Protein AF-A0A453K7T9-F1 (afdb_monomer_lite)

InterPro domains:
  IPR005554 NOL6/Upt22 [PTHR17972] (1-246)
  IPR035367 Nrap protein, domain 2 [PF17403] (2-138)
  IPR035368 Nrap protein, domain 3 [PF17404] (143-246)

Secondary structure (DSSP, 8-state):
-HHHHHTBTTTSSTTS--HHHHHHHHHHHHSGGGTT-S-TT--HHHHHHHHHHHHHH-TTGGG-EE-S-GGG--S-HHHHHHHHHH-SS-EE-SSSS-BTTTT--HHHHHHHHHHHHHHHHHHHH-SS--HIIIIIS-B-HHHH-SEEEEE--TT-HHHHTS-TTSSS-HHHHHHHHHHHHHHHHHGGGEEEEEEEE--S-SS--TTTTTTTTT-SPEEEEEEE--HHHHT-S---PPPTT-HHHHHTT-

pLDDT: mean 86.83, std 12.05, range [40.69, 97.88]

Organism: Aegilops tauschii subsp. strangulata (NCBI:txid200361)

Structure (mmCIF, N/CA/C/O backbone):
data_AF-A0A453K7T9-F1
#
_entry.id   AF-A0A453K7T9-F1
#
loop_
_atom_site.group_PDB
_atom_site.id
_atom_site.type_symbol
_atom_site.label_atom_id
_atom_site.label_alt_id
_atom_site.label_comp_id
_atom_site.label_asym_id
_atom_site.label_entity_id
_atom_site.label_seq_id
_atom_site.pdbx_PDB_ins_code
_atom_site.Cartn_x
_atom_site.Cartn_y
_atom_site.Cartn_z
_atom_site.occupancy
_atom_site.B_iso_or_equiv
_atom_site.auth_seq_id
_atom_site.auth_comp_id
_atom_site.auth_asym_id
_atom_site.auth_atom_id
_atom_site.pdbx_PDB_model_num
ATOM 1 N N . MET A 1 1 ? 9.881 -10.787 -4.899 1.00 91.31 1 MET A N 1
ATOM 2 C CA . MET A 1 1 ? 8.814 -9.766 -4.777 1.00 91.31 1 MET A CA 1
ATOM 3 C C . MET A 1 1 ? 7.455 -10.378 -4.466 1.00 91.31 1 MET A C 1
ATOM 5 O O . MET A 1 1 ? 6.941 -10.096 -3.399 1.00 91.31 1 MET A O 1
ATOM 9 N N . GLN A 1 2 ? 6.879 -11.234 -5.324 1.00 94.50 2 GLN A N 1
ATOM 10 C CA . GLN A 1 2 ? 5.537 -11.788 -5.058 1.00 94.50 2 GLN A CA 1
ATOM 11 C C . GLN A 1 2 ? 5.456 -12.609 -3.763 1.00 94.50 2 GLN A C 1
ATOM 13 O O . GLN A 1 2 ? 4.505 -12.438 -3.014 1.00 94.50 2 GLN A O 1
ATOM 18 N N . VAL A 1 3 ? 6.462 -13.445 -3.472 1.00 95.19 3 VAL A N 1
ATOM 19 C CA . VAL A 1 3 ? 6.543 -14.187 -2.198 1.00 95.19 3 VAL A CA 1
ATOM 20 C C . VAL A 1 3 ? 6.546 -13.223 -1.009 1.00 95.19 3 VAL A C 1
ATOM 22 O O . VAL A 1 3 ? 5.690 -13.333 -0.146 1.00 95.19 3 VAL A O 1
ATOM 25 N N . TRP A 1 4 ? 7.433 -12.223 -1.019 1.00 95.44 4 TRP A N 1
ATOM 26 C CA . TRP A 1 4 ? 7.504 -11.183 0.017 1.00 95.44 4 TRP A CA 1
ATOM 27 C C . TRP A 1 4 ? 6.156 -10.497 0.266 1.00 95.44 4 TRP A C 1
ATOM 29 O O . TRP A 1 4 ? 5.743 -10.384 1.417 1.00 95.44 4 TRP A O 1
ATOM 39 N N . ALA A 1 5 ? 5.453 -10.097 -0.801 1.00 95.31 5 ALA A N 1
ATOM 40 C CA . ALA A 1 5 ? 4.147 -9.458 -0.680 1.00 95.31 5 ALA A CA 1
ATOM 41 C C . ALA A 1 5 ? 3.095 -10.431 -0.122 1.00 95.31 5 ALA A C 1
ATOM 43 O O . ALA A 1 5 ? 2.391 -10.091 0.817 1.00 95.31 5 ALA A O 1
ATOM 44 N N . ARG A 1 6 ? 3.034 -11.672 -0.626 1.00 94.00 6 ARG A N 1
ATOM 45 C CA . ARG A 1 6 ? 2.092 -12.703 -0.147 1.00 94.00 6 ARG A CA 1
ATOM 46 C C . ARG A 1 6 ? 2.266 -13.045 1.330 1.00 94.00 6 ARG A C 1
ATOM 48 O O . ARG A 1 6 ? 1.274 -13.336 1.993 1.00 94.00 6 ARG A O 1
ATOM 55 N N . GLN A 1 7 ? 3.497 -12.994 1.838 1.00 95.06 7 GLN A N 1
ATOM 56 C CA . GLN A 1 7 ? 3.754 -13.194 3.263 1.00 95.06 7 GLN A CA 1
ATOM 57 C C . GLN A 1 7 ? 3.220 -12.053 4.135 1.00 95.06 7 GLN A C 1
ATOM 59 O O . GLN A 1 7 ? 3.114 -12.234 5.337 1.00 95.06 7 GLN A O 1
ATOM 64 N N . ARG A 1 8 ? 2.837 -10.907 3.562 1.00 93.44 8 ARG A N 1
ATOM 65 C CA . ARG A 1 8 ? 2.285 -9.745 4.273 1.00 93.44 8 ARG A CA 1
ATOM 66 C C . ARG A 1 8 ? 0.854 -9.503 3.819 1.00 93.44 8 ARG A C 1
ATOM 68 O O . ARG A 1 8 ? 0.583 -8.740 2.892 1.00 93.44 8 ARG A O 1
ATOM 75 N N . THR A 1 9 ? -0.081 -10.202 4.457 1.00 88.31 9 THR A N 1
ATOM 76 C CA . THR A 1 9 ? -1.446 -10.365 3.916 1.00 88.31 9 THR A CA 1
ATOM 77 C C . THR A 1 9 ? -2.233 -9.060 3.747 1.00 88.31 9 THR A C 1
ATOM 79 O O . THR A 1 9 ? -3.179 -9.023 2.965 1.00 88.31 9 THR A O 1
ATOM 82 N N . SER A 1 10 ? -1.862 -8.005 4.468 1.00 88.44 10 SER A N 1
ATOM 83 C CA . SER A 1 10 ? -2.498 -6.686 4.429 1.00 88.44 10 SER A CA 1
ATOM 84 C C . SER A 1 10 ? -2.064 -5.818 3.242 1.00 88.44 10 SER A C 1
ATOM 86 O O . SER A 1 10 ? -2.865 -5.016 2.777 1.00 88.44 10 SER A O 1
ATOM 88 N N . ILE A 1 11 ? -0.849 -6.015 2.707 1.00 93.44 11 ILE A N 1
ATOM 89 C CA . ILE A 1 11 ? -0.367 -5.334 1.487 1.00 93.44 11 ILE A CA 1
ATOM 90 C C . ILE A 1 11 ? -0.539 -6.186 0.220 1.00 93.44 11 ILE A C 1
ATOM 92 O O . ILE A 1 11 ? -0.314 -5.698 -0.885 1.00 93.44 11 ILE A O 1
ATOM 96 N N . TYR A 1 12 ? -0.927 -7.458 0.363 1.00 93.25 12 TYR A N 1
ATOM 97 C CA . TYR A 1 12 ? -1.355 -8.339 -0.733 1.00 93.25 12 TYR A CA 1
ATOM 98 C C . TYR A 1 12 ? -2.877 -8.540 -0.713 1.00 93.25 12 TYR A C 1
ATOM 100 O O . TYR A 1 12 ? -3.395 -9.654 -0.815 1.00 93.25 12 TYR A O 1
ATOM 108 N N . SER A 1 13 ? -3.583 -7.435 -0.509 1.00 89.62 13 SER A N 1
ATOM 109 C CA . SER A 1 13 ? -5.037 -7.305 -0.498 1.00 89.62 13 SER A CA 1
ATOM 110 C C . SER A 1 13 ? -5.547 -6.729 -1.825 1.00 89.62 13 SER A C 1
ATOM 112 O O . SER A 1 13 ? -4.786 -6.315 -2.701 1.00 89.62 13 SER A O 1
ATOM 114 N N . HIS A 1 14 ? -6.869 -6.673 -1.975 1.00 87.75 14 HIS A N 1
ATOM 115 C CA . HIS A 1 14 ? -7.519 -6.129 -3.166 1.00 87.75 14 HIS A CA 1
ATOM 116 C C . HIS A 1 14 ? -7.283 -4.611 -3.367 1.00 87.75 14 HIS A C 1
ATOM 118 O O . HIS A 1 14 ? -7.576 -4.104 -4.447 1.00 87.75 14 HIS A O 1
ATOM 124 N N . ASP A 1 15 ? -6.825 -3.883 -2.337 1.00 91.88 15 ASP A N 1
ATOM 125 C CA . ASP A 1 15 ? -6.643 -2.420 -2.313 1.00 91.88 15 ASP A CA 1
ATOM 126 C C . ASP A 1 15 ? -5.166 -2.015 -2.280 1.00 91.88 15 ASP A C 1
ATOM 128 O O . ASP A 1 15 ? -4.835 -0.861 -2.021 1.00 91.88 15 ASP A O 1
ATOM 132 N N . CYS A 1 16 ? -4.265 -2.968 -2.519 1.00 94.50 16 CYS A N 1
ATOM 133 C CA . CYS A 1 16 ? -2.827 -2.750 -2.503 1.00 94.50 16 CYS A CA 1
ATOM 134 C C . CYS A 1 16 ? -2.157 -3.511 -3.660 1.00 94.50 16 CYS A C 1
ATOM 136 O O . CYS A 1 16 ? -2.601 -3.437 -4.809 1.00 94.50 16 CYS A O 1
ATOM 138 N N . LEU A 1 17 ? -1.061 -4.227 -3.391 1.00 95.38 17 LEU A N 1
ATOM 139 C CA . LEU A 1 17 ? -0.321 -4.964 -4.404 1.00 95.38 17 LEU A CA 1
ATOM 140 C C . LEU A 1 17 ? -1.006 -6.274 -4.781 1.00 95.38 17 LEU A C 1
ATOM 142 O O . LEU A 1 17 ? -1.521 -7.024 -3.959 1.00 95.38 17 LEU A O 1
ATOM 146 N N . ASN A 1 18 ? -0.852 -6.626 -6.050 1.00 94.31 18 ASN A N 1
ATOM 147 C CA . ASN A 1 18 ? -1.073 -7.973 -6.549 1.00 94.31 18 ASN A CA 1
ATOM 148 C C . ASN A 1 18 ? 0.103 -8.384 -7.450 1.00 94.31 18 ASN A C 1
ATOM 150 O O . ASN A 1 18 ? 1.024 -7.605 -7.712 1.00 94.31 18 ASN A O 1
ATOM 154 N N . GLY A 1 19 ? 0.092 -9.631 -7.927 1.00 95.81 19 GLY A N 1
ATOM 155 C CA . GLY A 1 19 ? 1.175 -10.149 -8.770 1.00 95.81 19 GLY A CA 1
ATOM 156 C C . GLY A 1 19 ? 1.389 -9.355 -10.063 1.00 95.81 19 GLY A C 1
ATOM 157 O O . GLY A 1 19 ? 2.533 -9.198 -10.486 1.00 95.81 19 GLY A O 1
ATOM 158 N N . TYR A 1 20 ? 0.313 -8.825 -10.651 1.00 96.25 20 TYR A N 1
ATOM 159 C CA . TYR A 1 20 ? 0.352 -8.042 -11.883 1.00 96.25 20 TYR A CA 1
ATOM 160 C C . TYR A 1 20 ? 0.944 -6.646 -11.657 1.00 96.25 20 TYR A C 1
ATOM 162 O O . TYR A 1 20 ? 1.875 -6.265 -12.364 1.00 96.25 20 TYR A O 1
ATOM 170 N N . LEU A 1 21 ? 0.488 -5.920 -10.630 1.00 97.00 21 LEU A N 1
ATOM 171 C CA . LEU A 1 21 ? 1.012 -4.594 -10.281 1.00 97.00 21 LEU A CA 1
ATOM 172 C C . LEU A 1 21 ? 2.502 -4.634 -9.956 1.00 97.00 21 LEU A C 1
ATOM 174 O O . LEU A 1 21 ? 3.257 -3.784 -10.423 1.00 97.00 21 LEU A O 1
ATOM 178 N N . ILE A 1 22 ? 2.944 -5.657 -9.220 1.00 97.31 22 ILE A N 1
ATOM 179 C CA . ILE A 1 22 ? 4.369 -5.870 -8.944 1.00 97.31 22 ILE A CA 1
ATOM 180 C C . ILE A 1 22 ? 5.151 -5.976 -10.259 1.00 97.31 22 ILE A C 1
ATOM 182 O O . ILE A 1 22 ? 6.161 -5.296 -10.422 1.00 97.31 22 ILE A O 1
ATOM 186 N N . SER A 1 23 ? 4.687 -6.794 -11.206 1.00 96.56 23 SER A N 1
ATOM 187 C CA . SER A 1 23 ? 5.347 -6.946 -12.507 1.00 96.56 23 SER A CA 1
ATOM 188 C C . SER A 1 23 ? 5.342 -5.646 -13.314 1.00 96.56 23 SER A C 1
ATOM 190 O O . SER A 1 23 ? 6.374 -5.274 -13.865 1.00 96.56 23 SER A O 1
ATOM 192 N N . ALA A 1 24 ? 4.218 -4.928 -13.343 1.00 96.81 24 ALA A N 1
ATOM 193 C CA . ALA A 1 24 ? 4.078 -3.657 -14.052 1.00 96.81 24 ALA A CA 1
ATOM 194 C C . ALA A 1 24 ? 5.050 -2.588 -13.516 1.00 96.81 24 ALA A C 1
ATOM 196 O O . ALA A 1 24 ? 5.723 -1.908 -14.291 1.00 96.81 24 ALA A O 1
ATOM 197 N N . ILE A 1 25 ? 5.197 -2.497 -12.191 1.00 97.25 25 ILE A N 1
ATOM 198 C CA . ILE A 1 25 ? 6.149 -1.586 -11.541 1.00 97.25 25 ILE A CA 1
ATOM 199 C C . ILE A 1 25 ? 7.592 -2.004 -11.838 1.00 97.25 25 ILE A C 1
ATOM 201 O O . ILE A 1 25 ? 8.426 -1.155 -12.136 1.00 97.25 25 ILE A O 1
ATOM 205 N N . LEU A 1 26 ? 7.905 -3.303 -11.820 1.00 96.88 26 LEU A N 1
ATOM 206 C CA . LEU A 1 26 ? 9.242 -3.769 -12.197 1.00 96.88 26 LEU A CA 1
ATOM 207 C C . LEU A 1 26 ? 9.572 -3.428 -13.655 1.00 96.88 26 LEU A C 1
ATOM 209 O O . LEU A 1 26 ? 10.687 -2.991 -13.924 1.00 96.88 26 LEU A O 1
ATOM 213 N N . VAL A 1 27 ? 8.611 -3.556 -14.578 1.00 95.94 27 VAL A N 1
ATOM 214 C CA . VAL A 1 27 ? 8.777 -3.107 -15.970 1.00 95.94 27 VAL A CA 1
ATOM 215 C C . VAL A 1 27 ? 9.028 -1.602 -16.019 1.00 95.94 27 VAL A C 1
ATOM 217 O O . VAL A 1 27 ? 9.998 -1.185 -16.648 1.00 95.94 27 VAL A O 1
ATOM 220 N N . PHE A 1 28 ? 8.233 -0.792 -15.316 1.00 97.12 28 PHE A N 1
ATOM 221 C CA . PHE A 1 28 ? 8.444 0.658 -15.227 1.00 97.12 28 PHE A CA 1
ATOM 222 C C . PHE A 1 28 ? 9.878 1.017 -14.814 1.00 97.12 28 PHE A C 1
ATOM 224 O O . PHE A 1 28 ? 10.506 1.855 -15.453 1.00 97.12 28 PHE A O 1
ATOM 231 N N . LEU A 1 29 ? 10.431 0.329 -13.813 1.00 97.44 29 LEU A N 1
ATOM 232 C CA . LEU A 1 29 ? 11.794 0.560 -13.320 1.00 97.44 29 LEU A CA 1
ATOM 233 C C . LEU A 1 29 ? 12.904 0.186 -14.320 1.00 97.44 29 LEU A C 1
ATOM 235 O O . LEU A 1 29 ? 14.054 0.579 -14.117 1.00 97.44 29 LEU A O 1
ATOM 239 N N . THR A 1 30 ? 12.586 -0.551 -15.389 1.00 96.50 30 THR A N 1
ATOM 240 C CA . THR A 1 30 ? 13.516 -0.809 -16.507 1.00 96.50 30 THR A CA 1
ATOM 241 C C . THR A 1 30 ? 13.460 0.259 -17.599 1.00 96.50 30 THR A C 1
ATOM 243 O O . THR A 1 30 ? 14.369 0.333 -18.425 1.00 96.50 30 THR A O 1
ATOM 246 N N . LEU A 1 31 ? 12.399 1.072 -17.632 1.00 95.62 31 LEU A N 1
ATOM 247 C CA . LEU A 1 31 ? 12.209 2.119 -18.632 1.00 95.62 31 LEU A CA 1
ATOM 248 C C . LEU A 1 31 ? 12.975 3.389 -18.249 1.00 95.62 31 LEU A C 1
ATOM 250 O O . LEU A 1 31 ? 13.182 3.684 -17.071 1.00 95.62 31 LEU A O 1
ATOM 254 N N . ASP A 1 32 ? 13.307 4.200 -19.253 1.00 93.69 32 ASP A N 1
ATOM 255 C CA . ASP A 1 32 ? 13.905 5.529 -19.068 1.00 93.69 32 ASP A CA 1
ATOM 256 C C . ASP A 1 32 ? 13.005 6.463 -18.239 1.00 93.69 32 ASP A C 1
ATOM 258 O O . ASP A 1 32 ? 13.489 7.256 -17.432 1.00 93.69 32 ASP A O 1
ATOM 262 N N . SER A 1 33 ? 11.685 6.317 -18.365 1.00 91.25 33 SER A N 1
ATOM 263 C CA . SER A 1 33 ? 10.687 7.015 -17.552 1.00 91.25 33 SER A CA 1
ATOM 264 C C . SER A 1 33 ? 10.736 6.650 -16.066 1.00 91.25 33 SER A C 1
ATOM 266 O O . SER A 1 33 ? 10.432 7.506 -15.235 1.00 91.25 33 SER A O 1
ATOM 268 N N . GLY A 1 34 ? 11.154 5.425 -15.737 1.00 90.75 34 GLY A N 1
ATOM 269 C CA . GLY A 1 34 ? 11.435 4.967 -14.377 1.00 90.75 34 GLY A CA 1
ATOM 270 C C . GLY A 1 34 ? 12.889 5.148 -13.954 1.00 90.75 34 GLY A C 1
ATOM 271 O O . GLY A 1 34 ? 13.269 4.654 -12.898 1.00 90.75 34 GLY A O 1
ATOM 272 N N . GLY A 1 35 ? 13.702 5.849 -14.753 1.00 92.44 35 GLY A N 1
ATOM 273 C CA . GLY A 1 35 ? 15.112 6.122 -14.475 1.00 92.44 35 GLY A CA 1
ATOM 274 C C . GLY A 1 35 ? 16.070 4.980 -14.818 1.00 92.44 35 GLY A C 1
ATOM 275 O O . GLY A 1 35 ? 17.240 5.068 -14.453 1.00 92.44 35 GLY A O 1
ATOM 276 N N . SER A 1 36 ? 15.601 3.920 -15.490 1.00 94.19 36 SER A N 1
ATOM 277 C CA . SER A 1 36 ? 16.400 2.737 -15.853 1.00 94.19 36 SER A CA 1
ATOM 278 C C . SER A 1 36 ? 17.154 2.126 -14.663 1.00 94.19 36 SER A C 1
ATOM 280 O O . SER A 1 36 ? 18.296 1.679 -14.790 1.00 94.19 36 SER A O 1
ATOM 282 N N . ILE A 1 37 ? 16.523 2.143 -13.484 1.00 95.25 37 ILE A N 1
ATOM 283 C CA . ILE A 1 37 ? 17.144 1.733 -12.217 1.00 95.25 37 ILE A CA 1
ATOM 284 C C . ILE A 1 37 ? 17.406 0.220 -12.215 1.00 95.25 37 ILE A C 1
ATOM 286 O O . ILE A 1 37 ? 18.392 -0.236 -11.638 1.00 95.25 37 ILE A O 1
ATOM 290 N N . ILE A 1 38 ? 16.551 -0.562 -12.884 1.00 96.50 38 ILE A N 1
ATOM 291 C CA . ILE A 1 38 ? 16.769 -1.993 -13.111 1.00 96.50 38 ILE A CA 1
ATOM 292 C C . ILE A 1 38 ? 17.415 -2.208 -14.479 1.00 96.50 38 ILE A C 1
ATOM 294 O O . ILE A 1 38 ? 16.892 -1.771 -15.503 1.00 96.50 38 ILE A O 1
ATOM 298 N N . ASN A 1 39 ? 18.512 -2.965 -14.506 1.00 94.19 39 ASN A N 1
ATOM 299 C CA . ASN A 1 39 ? 19.195 -3.367 -15.733 1.00 94.19 39 ASN A CA 1
ATOM 300 C C . ASN A 1 39 ? 19.489 -4.880 -15.756 1.00 94.19 39 ASN A C 1
ATOM 302 O O . ASN A 1 39 ? 19.290 -5.593 -14.773 1.00 94.19 39 ASN A O 1
ATOM 306 N N . ARG A 1 40 ? 19.966 -5.376 -16.905 1.00 92.75 40 ARG A N 1
ATOM 307 C CA . ARG A 1 40 ? 20.164 -6.815 -17.156 1.00 92.75 40 ARG A CA 1
ATOM 308 C C . ARG A 1 40 ? 21.328 -7.450 -16.388 1.00 92.75 40 ARG A C 1
ATOM 310 O O . ARG A 1 40 ? 21.359 -8.672 -16.309 1.00 92.75 40 ARG A O 1
ATOM 317 N N . SER A 1 41 ? 22.278 -6.674 -15.863 1.00 95.25 41 SER A N 1
ATOM 318 C CA . SER A 1 41 ? 23.415 -7.227 -15.110 1.00 95.25 41 SER A CA 1
ATOM 319 C C . SER A 1 41 ? 23.116 -7.408 -13.622 1.00 95.25 41 SER A C 1
ATOM 321 O O . SER A 1 41 ? 23.903 -8.031 -12.911 1.00 95.25 41 SER A O 1
ATOM 323 N N . MET A 1 42 ? 21.981 -6.893 -13.137 1.00 96.75 42 MET A N 1
ATOM 324 C CA . MET A 1 42 ? 21.592 -7.018 -11.738 1.00 96.75 42 MET A CA 1
ATOM 325 C C . MET A 1 42 ? 21.120 -8.433 -11.395 1.00 96.75 42 MET A C 1
ATOM 327 O O . MET A 1 42 ? 20.300 -9.038 -12.083 1.00 96.75 42 MET A O 1
ATOM 331 N N . THR A 1 43 ? 21.573 -8.924 -10.247 1.00 95.12 43 THR A N 1
ATOM 332 C CA . THR A 1 43 ? 21.062 -10.148 -9.622 1.00 95.12 43 THR A CA 1
ATOM 333 C C . THR A 1 43 ? 19.645 -9.947 -9.079 1.00 95.12 43 THR A C 1
ATOM 335 O O . THR A 1 43 ? 19.219 -8.832 -8.770 1.00 95.12 43 THR A O 1
ATOM 338 N N . THR A 1 44 ? 18.923 -11.044 -8.840 1.00 92.25 44 THR A N 1
ATOM 339 C CA . THR A 1 44 ? 17.579 -11.004 -8.239 1.00 92.25 44 THR A CA 1
ATOM 340 C C . THR A 1 44 ? 17.551 -10.294 -6.882 1.00 92.25 44 THR A C 1
ATOM 342 O O . THR A 1 44 ? 16.594 -9.577 -6.593 1.00 92.25 44 THR A O 1
ATOM 345 N N . ARG A 1 45 ? 18.602 -10.438 -6.057 1.00 90.44 45 ARG A N 1
ATOM 346 C CA . ARG A 1 45 ? 18.711 -9.742 -4.760 1.00 90.44 45 ARG A CA 1
ATOM 347 C C . ARG A 1 45 ? 18.852 -8.230 -4.936 1.00 90.44 45 ARG A C 1
ATOM 349 O O . ARG A 1 45 ? 18.186 -7.473 -4.236 1.00 90.44 45 ARG A O 1
ATOM 356 N N . GLN A 1 46 ? 19.672 -7.793 -5.892 1.00 93.50 46 GLN A N 1
ATOM 357 C CA . GLN A 1 46 ? 19.828 -6.370 -6.208 1.00 93.50 46 GLN A CA 1
ATOM 358 C C . GLN A 1 46 ? 18.524 -5.778 -6.752 1.00 93.50 46 GLN A C 1
ATOM 360 O O . GLN A 1 46 ? 18.104 -4.719 -6.291 1.00 93.50 46 GLN A O 1
ATOM 365 N N . ILE A 1 47 ? 17.849 -6.487 -7.664 1.00 96.56 47 ILE A N 1
ATOM 366 C CA . ILE A 1 47 ? 16.540 -6.081 -8.199 1.00 96.56 47 ILE A CA 1
ATOM 367 C C . ILE A 1 47 ? 15.512 -5.950 -7.072 1.00 96.56 47 ILE A C 1
ATOM 369 O O . ILE A 1 47 ? 14.804 -4.948 -7.002 1.00 96.56 47 ILE A O 1
ATOM 373 N N . PHE A 1 48 ? 15.453 -6.934 -6.167 1.00 95.50 48 PHE A N 1
ATOM 374 C CA . PHE A 1 48 ? 14.568 -6.891 -5.004 1.00 95.50 48 PHE A CA 1
ATOM 375 C C . PHE A 1 48 ? 14.841 -5.655 -4.143 1.00 95.50 48 PHE A C 1
ATOM 377 O O . PHE A 1 48 ? 13.929 -4.871 -3.903 1.00 95.50 48 PHE A O 1
ATOM 384 N N . ARG A 1 49 ? 16.096 -5.437 -3.737 1.00 94.38 49 ARG A N 1
ATOM 385 C CA . ARG A 1 49 ? 16.479 -4.308 -2.878 1.00 94.38 49 ARG A CA 1
ATOM 386 C C . ARG A 1 49 ? 16.152 -2.956 -3.517 1.00 94.38 49 ARG A C 1
ATOM 388 O O . ARG A 1 49 ? 15.607 -2.085 -2.847 1.00 94.38 49 ARG A O 1
ATOM 395 N N . VAL A 1 50 ? 16.427 -2.798 -4.811 1.00 96.25 50 VAL A N 1
ATOM 396 C CA . VAL A 1 50 ? 16.090 -1.581 -5.564 1.00 96.25 50 VAL A CA 1
ATOM 397 C C . VAL A 1 50 ? 14.579 -1.363 -5.646 1.00 96.25 50 VAL A C 1
ATOM 399 O O . VAL A 1 50 ? 14.116 -0.249 -5.408 1.00 96.25 50 VAL A O 1
ATOM 402 N N . ALA A 1 51 ? 13.804 -2.411 -5.936 1.00 97.50 51 ALA A N 1
ATOM 403 C CA . ALA A 1 51 ? 12.350 -2.311 -5.994 1.00 97.50 51 ALA A CA 1
ATOM 404 C C . ALA A 1 51 ? 11.754 -1.939 -4.627 1.00 97.50 51 ALA A C 1
ATOM 406 O O . ALA A 1 51 ? 10.923 -1.039 -4.551 1.00 97.50 51 ALA A O 1
ATOM 407 N N . ILE A 1 52 ? 12.210 -2.569 -3.538 1.00 97.25 52 ILE A N 1
ATOM 408 C CA . ILE A 1 52 ? 11.777 -2.226 -2.175 1.00 97.25 52 ILE A CA 1
ATOM 409 C C . ILE A 1 52 ? 12.151 -0.777 -1.830 1.00 97.25 52 ILE A C 1
ATOM 411 O O . ILE A 1 52 ? 11.312 -0.041 -1.316 1.00 97.25 52 ILE A O 1
ATOM 415 N N . ASN A 1 53 ? 13.361 -0.326 -2.173 1.00 97.19 53 ASN A N 1
ATOM 416 C CA . ASN A 1 53 ? 13.756 1.070 -1.972 1.00 97.19 53 ASN A CA 1
ATOM 417 C C . ASN A 1 53 ? 12.851 2.052 -2.730 1.00 97.19 53 ASN A C 1
ATOM 419 O O . ASN A 1 53 ? 12.468 3.094 -2.193 1.00 97.19 53 ASN A O 1
ATOM 423 N N . PHE A 1 54 ? 12.461 1.693 -3.955 1.00 97.88 54 PHE A N 1
ATOM 424 C CA . PHE A 1 54 ? 11.514 2.471 -4.745 1.00 97.88 54 PHE A CA 1
ATOM 425 C C . PHE A 1 54 ? 10.127 2.554 -4.086 1.00 97.88 54 PHE A C 1
ATOM 427 O O . PHE A 1 54 ? 9.546 3.640 -4.042 1.00 97.88 54 PHE A O 1
ATOM 434 N N . PHE A 1 55 ? 9.608 1.452 -3.536 1.00 97.50 55 PHE A N 1
ATOM 435 C CA . PHE A 1 55 ? 8.357 1.477 -2.770 1.00 97.50 55 PHE A CA 1
ATOM 436 C C . PHE A 1 55 ? 8.461 2.388 -1.546 1.00 97.50 55 PHE A C 1
ATOM 438 O O . PHE A 1 55 ? 7.604 3.244 -1.359 1.00 97.50 55 PHE A O 1
ATOM 445 N N . ALA A 1 56 ? 9.530 2.258 -0.760 1.00 97.31 56 ALA A N 1
ATOM 446 C CA . ALA A 1 56 ? 9.673 2.973 0.503 1.00 97.31 56 ALA A CA 1
ATOM 447 C C . ALA A 1 56 ? 9.767 4.500 0.338 1.00 97.31 56 ALA A C 1
ATOM 449 O O . ALA A 1 56 ? 9.154 5.237 1.104 1.00 97.31 56 ALA A O 1
ATOM 450 N N . THR A 1 57 ? 10.544 4.994 -0.636 1.00 95.38 57 THR A N 1
ATOM 451 C CA . THR A 1 57 ? 11.004 6.402 -0.602 1.00 95.38 57 THR A CA 1
ATOM 452 C C . THR A 1 57 ? 10.905 7.171 -1.920 1.00 95.38 57 THR A C 1
ATOM 454 O O . THR A 1 57 ? 11.236 8.359 -1.963 1.00 95.38 57 THR A O 1
ATOM 457 N N . SER A 1 58 ? 10.465 6.544 -3.016 1.00 96.88 58 SER A N 1
ATOM 458 C CA . SER A 1 58 ? 10.517 7.199 -4.327 1.00 96.88 58 SER A CA 1
ATOM 459 C C . SER A 1 58 ? 9.613 8.430 -4.409 1.00 96.88 58 SER A C 1
ATOM 461 O O . SER A 1 58 ? 8.401 8.367 -4.236 1.00 96.88 58 SER A O 1
ATOM 463 N N . LYS A 1 59 ? 10.186 9.568 -4.805 1.00 95.25 59 LYS A N 1
ATOM 464 C CA . LYS A 1 59 ? 9.410 10.781 -5.114 1.00 95.25 59 LYS A CA 1
ATOM 465 C C . LYS A 1 59 ? 8.674 10.693 -6.458 1.00 95.25 59 LYS A C 1
ATOM 467 O O . LYS A 1 59 ? 7.984 11.636 -6.827 1.00 95.25 59 LYS A O 1
ATOM 472 N N . MET A 1 60 ? 8.835 9.607 -7.223 1.00 95.25 60 MET A N 1
ATOM 473 C CA . MET A 1 60 ? 8.118 9.429 -8.493 1.00 95.25 60 MET A CA 1
ATOM 474 C C . MET A 1 60 ? 6.628 9.151 -8.284 1.00 95.25 60 MET A C 1
ATOM 476 O O . MET A 1 60 ? 5.833 9.502 -9.148 1.00 95.25 60 MET A O 1
ATOM 480 N N . TRP A 1 61 ? 6.241 8.595 -7.132 1.00 96.19 61 TRP A N 1
ATOM 481 C CA . TRP A 1 61 ? 4.842 8.303 -6.814 1.00 96.19 61 TRP A CA 1
ATOM 482 C C . TRP A 1 61 ? 3.952 9.551 -6.869 1.00 96.19 61 TRP A C 1
ATOM 484 O O . TRP A 1 61 ? 2.879 9.503 -7.461 1.00 96.19 61 TRP A O 1
ATOM 494 N N . SER A 1 62 ? 4.436 10.698 -6.377 1.00 94.50 62 SER A N 1
ATOM 495 C CA . SER A 1 62 ? 3.690 11.967 -6.423 1.00 94.50 62 SER A CA 1
ATOM 496 C C . SER A 1 62 ? 3.547 12.560 -7.827 1.00 94.50 62 SER A C 1
ATOM 498 O O . SER A 1 62 ? 2.775 13.494 -8.023 1.00 94.50 62 SER A O 1
ATOM 500 N N . LYS A 1 63 ? 4.288 12.034 -8.808 1.00 94.31 63 LYS A N 1
ATOM 501 C CA . LYS A 1 63 ? 4.203 12.431 -10.220 1.00 94.31 63 LYS A CA 1
ATOM 502 C C . LYS A 1 63 ? 3.392 11.447 -11.060 1.00 94.31 63 LYS A C 1
ATOM 504 O O . LYS A 1 63 ? 3.218 11.703 -12.246 1.00 94.31 63 LYS A O 1
ATOM 509 N N . GLY A 1 64 ? 2.917 10.352 -10.464 1.00 95.38 64 GLY A N 1
ATOM 510 C CA . GLY A 1 64 ? 2.329 9.229 -11.183 1.00 95.38 64 GLY A CA 1
ATOM 511 C C . GLY A 1 64 ? 3.380 8.432 -11.960 1.00 95.38 64 GLY A C 1
ATOM 512 O O . GLY A 1 64 ? 4.343 8.971 -12.512 1.00 95.38 64 GLY A O 1
ATOM 513 N N . LEU A 1 65 ? 3.200 7.116 -12.006 1.00 97.25 65 LEU A N 1
ATOM 514 C CA . LEU A 1 65 ? 4.054 6.229 -12.789 1.00 97.25 65 LEU A CA 1
ATOM 515 C C . LEU A 1 65 ? 3.449 6.073 -14.182 1.00 97.25 65 LEU A C 1
ATOM 517 O O . LEU A 1 65 ? 2.245 5.885 -14.309 1.00 97.25 65 LEU A O 1
ATOM 521 N N . VAL A 1 66 ? 4.267 6.142 -15.230 1.00 96.94 66 VAL A N 1
ATOM 522 C CA . VAL A 1 66 ? 3.807 5.978 -16.618 1.00 96.94 66 VAL A CA 1
ATOM 523 C C . VAL A 1 66 ? 4.647 4.903 -17.281 1.00 96.94 66 VAL A C 1
ATOM 525 O O . VAL A 1 66 ? 5.842 5.110 -17.510 1.00 96.94 66 VAL A O 1
ATOM 528 N N . ILE A 1 67 ? 4.031 3.764 -17.605 1.00 96.19 67 ILE A N 1
ATOM 529 C CA . ILE A 1 67 ? 4.705 2.593 -18.184 1.00 96.19 67 ILE A CA 1
ATOM 530 C C . ILE A 1 67 ? 4.883 2.785 -19.696 1.00 96.19 67 ILE A C 1
ATOM 532 O O . ILE A 1 67 ? 4.432 2.003 -20.524 1.00 96.19 67 ILE A O 1
ATOM 536 N N . GLN A 1 68 ? 5.555 3.868 -20.072 1.00 94.38 68 GLN A N 1
ATOM 537 C CA . GLN A 1 68 ? 5.904 4.184 -21.451 1.00 94.38 68 GLN A CA 1
ATOM 538 C C . GLN A 1 68 ? 7.313 4.766 -21.496 1.00 94.38 68 GLN A C 1
ATOM 540 O O . GLN A 1 68 ? 7.680 5.526 -20.591 1.00 94.38 68 GLN A O 1
ATOM 545 N N . PRO A 1 69 ? 8.098 4.473 -22.547 1.00 92.00 69 PRO A N 1
ATOM 546 C CA . PRO A 1 69 ? 9.343 5.183 -22.784 1.00 92.00 69 PRO A CA 1
ATOM 547 C C . PRO A 1 69 ? 9.090 6.686 -22.933 1.00 92.00 69 PRO A C 1
ATOM 549 O O . PRO A 1 69 ? 8.103 7.070 -23.568 1.00 92.00 69 PRO A O 1
ATOM 552 N N . MET A 1 70 ? 9.979 7.549 -22.431 1.00 89.06 70 MET A N 1
ATOM 553 C CA . MET A 1 70 ? 9.760 9.008 -22.477 1.00 89.06 70 MET A CA 1
ATOM 554 C C . MET A 1 70 ? 9.503 9.523 -23.900 1.00 89.06 70 MET A C 1
ATOM 556 O O . MET A 1 70 ? 8.633 10.365 -24.105 1.00 89.06 70 MET A O 1
ATOM 560 N N . LYS A 1 71 ? 10.213 8.973 -24.894 1.00 89.31 71 LYS A N 1
ATOM 561 C CA . LYS A 1 71 ? 10.078 9.354 -26.313 1.00 89.31 71 LYS A CA 1
ATOM 562 C C . LYS A 1 71 ? 8.768 8.906 -26.970 1.00 89.31 71 LYS A C 1
ATOM 564 O O . LYS A 1 71 ? 8.439 9.399 -28.041 1.00 89.31 71 LYS A O 1
ATOM 569 N N . LYS A 1 72 ? 8.059 7.943 -26.375 1.00 88.88 72 LYS A N 1
ATOM 570 C CA . LYS A 1 72 ? 6.810 7.362 -26.90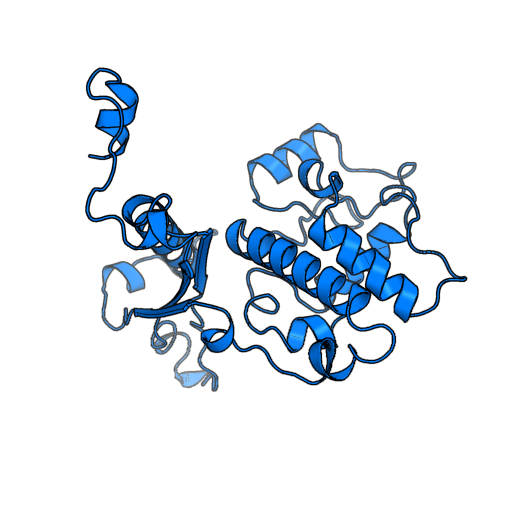1 1.00 88.88 72 LYS A CA 1
ATOM 571 C C . LYS A 1 72 ? 5.616 7.666 -25.996 1.00 88.88 72 LYS A C 1
ATOM 573 O O . LYS A 1 72 ? 4.616 6.959 -26.049 1.00 88.88 72 LYS A O 1
ATOM 578 N N . ARG A 1 73 ? 5.744 8.666 -25.122 1.00 90.88 73 ARG A N 1
ATOM 579 C CA . ARG A 1 73 ? 4.705 8.996 -24.153 1.00 90.88 73 ARG A CA 1
ATOM 580 C C . ARG A 1 73 ? 3.471 9.538 -24.874 1.00 90.88 73 ARG A C 1
ATOM 582 O O . ARG A 1 73 ? 3.574 10.535 -25.583 1.00 90.88 73 ARG A O 1
ATOM 589 N N . THR A 1 74 ? 2.329 8.887 -24.672 1.00 92.50 74 THR A N 1
ATOM 590 C CA . THR A 1 74 ? 1.043 9.285 -25.269 1.00 92.50 74 THR A CA 1
ATOM 591 C C . THR A 1 74 ? 0.202 10.117 -24.305 1.00 92.50 74 THR A C 1
ATOM 593 O O . THR A 1 74 ? -0.492 11.033 -24.737 1.00 92.50 74 THR A O 1
ATOM 596 N N . ILE A 1 75 ? 0.292 9.847 -22.998 1.00 93.62 75 ILE A N 1
ATOM 597 C CA . ILE A 1 75 ? -0.444 10.596 -21.976 1.00 93.62 75 ILE A CA 1
ATOM 598 C C . ILE A 1 75 ? 0.160 11.992 -21.755 1.00 93.62 75 ILE A C 1
ATOM 600 O O . ILE A 1 75 ? 1.374 12.151 -21.576 1.00 93.62 75 ILE A O 1
ATOM 604 N N . SER A 1 76 ? -0.697 13.016 -21.744 1.00 93.81 76 SER A N 1
ATOM 605 C CA . SER A 1 76 ? -0.292 14.397 -21.470 1.00 93.81 76 SER A CA 1
ATOM 606 C C . SER A 1 76 ? -0.044 14.634 -19.973 1.00 93.81 76 SER A C 1
ATOM 608 O O . SER A 1 76 ? -0.434 13.835 -19.117 1.00 93.81 76 SER A O 1
ATOM 610 N N . LYS A 1 77 ? 0.599 15.756 -19.626 1.00 92.12 77 LYS A N 1
ATOM 611 C CA . LYS A 1 77 ? 0.814 16.125 -18.215 1.00 92.12 77 LYS A CA 1
ATOM 612 C C . LYS A 1 77 ? -0.510 16.369 -17.491 1.00 92.12 77 LYS A C 1
ATOM 614 O O . LYS A 1 77 ? -0.648 16.005 -16.328 1.00 92.12 77 LYS A O 1
ATOM 619 N N . GLU A 1 78 ? -1.475 16.941 -18.195 1.00 93.94 78 GLU A N 1
ATOM 620 C CA . GLU A 1 78 ? -2.828 17.217 -17.716 1.00 93.94 78 GLU A CA 1
ATOM 621 C C . GLU A 1 78 ? -3.585 15.908 -17.466 1.00 93.94 78 GLU A C 1
ATOM 623 O O . GLU A 1 78 ? -4.253 15.778 -16.444 1.00 93.94 78 GLU A O 1
ATOM 628 N N . GLY A 1 79 ? -3.409 14.906 -18.338 1.00 94.00 79 GLY A N 1
ATOM 629 C CA . GLY A 1 79 ? -3.959 13.564 -18.135 1.00 94.00 79 GLY A CA 1
ATOM 630 C C . GLY A 1 79 ? -3.418 12.898 -16.867 1.00 94.00 79 GLY A C 1
ATOM 631 O O . GLY A 1 79 ? -4.185 12.372 -16.064 1.00 94.00 79 GLY A O 1
ATOM 632 N N . ILE A 1 80 ? -2.106 12.991 -16.626 1.00 94.62 80 ILE A N 1
ATOM 633 C CA . ILE A 1 80 ? -1.492 12.483 -15.388 1.00 94.62 80 ILE A CA 1
ATOM 634 C C . ILE A 1 80 ? -2.022 13.245 -14.162 1.00 94.62 80 ILE A C 1
ATOM 636 O O . ILE A 1 80 ? -2.360 12.628 -13.153 1.00 94.62 80 ILE A O 1
ATOM 640 N N . ALA A 1 81 ? -2.128 14.575 -14.246 1.00 95.19 81 ALA A N 1
ATOM 641 C CA . ALA A 1 81 ? -2.670 15.396 -13.164 1.00 95.19 81 ALA A CA 1
ATOM 642 C C . ALA A 1 81 ? -4.132 15.041 -12.850 1.00 95.19 81 ALA 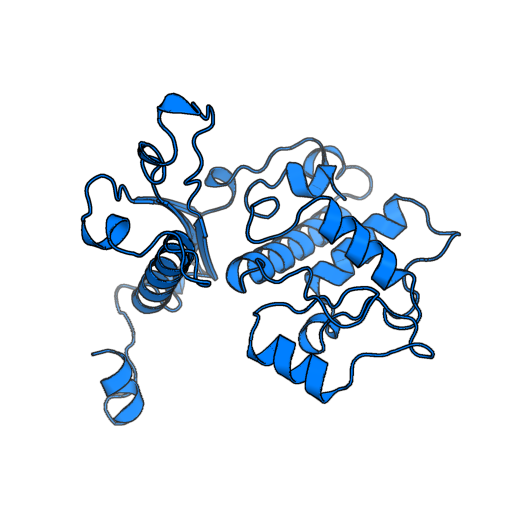A C 1
ATOM 644 O O . ALA A 1 81 ? -4.516 15.000 -11.684 1.00 95.19 81 ALA A O 1
ATOM 645 N N . HIS A 1 82 ? -4.934 14.729 -13.871 1.00 94.94 82 HIS A N 1
ATOM 646 C CA . HIS A 1 82 ? -6.304 14.262 -13.690 1.00 94.94 82 HIS A CA 1
ATOM 647 C C . HIS A 1 82 ? -6.361 12.909 -12.964 1.00 94.94 82 HIS A C 1
ATOM 649 O O . HIS A 1 82 ? -7.148 12.758 -12.028 1.00 94.94 82 HIS A O 1
ATOM 655 N N . LEU A 1 83 ? -5.486 11.960 -13.321 1.00 95.06 83 LEU A N 1
ATOM 656 C CA . LEU A 1 83 ? -5.380 10.684 -12.605 1.00 95.06 83 LEU A CA 1
ATOM 657 C C . LEU A 1 83 ? -5.014 10.892 -11.132 1.00 95.06 83 LEU A C 1
ATOM 659 O O . LEU A 1 83 ? -5.679 10.339 -10.267 1.00 95.06 83 LEU A O 1
ATOM 663 N N . LEU A 1 84 ? -4.012 11.723 -10.839 1.00 95.12 84 LEU A N 1
ATOM 664 C CA . LEU A 1 84 ? -3.574 12.008 -9.464 1.00 95.12 84 LEU A CA 1
ATOM 665 C C . LEU A 1 84 ? -4.597 12.806 -8.644 1.00 95.12 84 LEU A C 1
ATOM 667 O O . LEU A 1 84 ? -4.574 12.756 -7.420 1.00 95.12 84 LEU A O 1
ATOM 671 N N . LYS A 1 85 ? -5.480 13.561 -9.304 1.00 95.06 85 LYS A N 1
ATOM 672 C CA . LYS A 1 85 ? -6.607 14.231 -8.645 1.00 95.06 85 LYS A CA 1
ATOM 673 C C . LYS A 1 85 ? -7.722 13.245 -8.285 1.00 95.06 85 LYS A C 1
ATOM 675 O O . LYS A 1 85 ? -8.445 13.478 -7.323 1.00 95.06 85 LYS A O 1
ATOM 680 N N . THR A 1 86 ? -7.878 12.189 -9.081 1.00 93.31 86 THR A N 1
ATOM 681 C CA . THR A 1 86 ? -8.994 11.237 -8.976 1.00 93.31 86 THR A CA 1
ATOM 682 C C . THR A 1 86 ? -8.645 10.030 -8.105 1.00 93.31 86 THR A C 1
ATOM 684 O O . THR A 1 86 ? -9.496 9.540 -7.372 1.00 93.31 86 THR A O 1
ATOM 687 N N . PHE A 1 87 ? -7.399 9.559 -8.166 1.00 94.19 87 PHE A N 1
ATOM 688 C CA . PHE A 1 87 ? -6.935 8.348 -7.495 1.00 94.19 87 PHE A CA 1
ATOM 689 C C . PHE A 1 87 ? -5.803 8.651 -6.517 1.00 94.19 87 PHE A C 1
ATOM 691 O O . PHE A 1 87 ? -4.925 9.464 -6.803 1.00 94.19 87 PHE A O 1
ATOM 698 N N . ASP A 1 88 ? -5.767 7.906 -5.411 1.00 94.44 88 ASP A N 1
ATOM 699 C CA . ASP A 1 88 ? -4.703 8.011 -4.406 1.00 94.44 88 ASP A CA 1
ATOM 700 C C . ASP A 1 88 ? -3.321 7.631 -4.967 1.00 94.44 88 ASP A C 1
ATOM 702 O O . ASP A 1 88 ? -2.298 8.179 -4.551 1.00 94.44 88 ASP A O 1
ATOM 706 N N . VAL A 1 89 ? -3.286 6.694 -5.924 1.00 96.44 89 VAL A N 1
ATOM 707 C CA . VAL A 1 89 ? -2.075 6.252 -6.623 1.00 96.44 89 VAL A CA 1
ATOM 708 C C . VAL A 1 89 ? -2.353 6.137 -8.122 1.00 96.44 89 VAL A C 1
ATOM 710 O O . VAL A 1 89 ? -3.332 5.523 -8.550 1.00 96.44 89 VAL A O 1
ATOM 713 N N . ALA A 1 90 ? -1.456 6.694 -8.938 1.00 96.88 90 ALA A N 1
ATOM 714 C CA . ALA A 1 90 ? -1.540 6.628 -10.394 1.00 96.88 90 ALA A CA 1
ATOM 715 C C . ALA A 1 90 ? -0.399 5.783 -10.978 1.00 96.88 90 ALA A C 1
ATOM 717 O O . ALA A 1 90 ? 0.777 6.140 -10.868 1.00 96.88 90 ALA A O 1
ATOM 718 N N . ILE A 1 91 ? -0.759 4.682 -11.640 1.00 97.44 91 ILE A N 1
ATOM 719 C CA . ILE A 1 91 ? 0.133 3.858 -12.463 1.00 97.44 91 ILE A CA 1
ATOM 720 C C . ILE A 1 91 ? -0.514 3.717 -13.837 1.00 97.44 91 ILE A C 1
ATOM 722 O O . ILE A 1 91 ? -1.366 2.861 -14.052 1.00 97.44 91 ILE A O 1
ATOM 726 N N . CYS A 1 92 ? -0.126 4.578 -14.764 1.00 96.94 92 CYS A N 1
ATOM 727 C CA . CYS A 1 92 ? -0.646 4.593 -16.116 1.00 96.94 92 CYS A CA 1
ATOM 728 C C . CYS A 1 92 ? -0.016 3.473 -16.956 1.00 96.94 92 CYS A C 1
ATOM 730 O O . CYS A 1 92 ? 1.208 3.313 -16.977 1.00 96.94 92 CYS A O 1
ATOM 732 N N . ASP A 1 93 ? -0.863 2.697 -17.622 1.00 95.00 93 ASP A N 1
ATOM 733 C CA . ASP A 1 93 ? -0.486 1.547 -18.434 1.00 95.00 93 ASP A CA 1
ATOM 734 C C . ASP A 1 93 ? 0.302 1.921 -19.711 1.00 95.00 93 ASP A C 1
ATOM 736 O O . ASP A 1 93 ? 0.600 3.083 -19.990 1.00 95.00 93 ASP A O 1
ATOM 740 N N . VAL A 1 94 ? 0.638 0.909 -20.517 1.00 92.69 94 VAL A N 1
ATOM 741 C CA . VAL A 1 94 ? 1.404 1.085 -21.763 1.00 92.69 94 VAL A CA 1
ATOM 742 C C . VAL A 1 94 ? 0.638 1.842 -22.849 1.00 92.69 94 VAL A C 1
ATOM 744 O O . VAL A 1 94 ? 1.275 2.440 -23.717 1.00 92.69 94 VAL A O 1
ATOM 747 N N . SER A 1 95 ? -0.699 1.836 -22.823 1.00 91.19 95 SER A N 1
ATOM 748 C CA . SER A 1 95 ? -1.524 2.608 -23.763 1.00 91.19 95 SER A CA 1
ATOM 749 C C . SER A 1 95 ? -1.613 4.092 -23.390 1.00 91.19 95 SER A C 1
ATOM 751 O O . SER A 1 95 ? -1.762 4.938 -24.273 1.00 91.19 95 SER A O 1
ATOM 753 N N . GLY A 1 96 ? -1.434 4.425 -22.108 1.00 88.94 96 GLY A N 1
ATOM 754 C CA . GLY A 1 96 ? -1.563 5.789 -21.604 1.00 88.94 96 GLY A CA 1
ATOM 755 C C . GLY A 1 96 ? -2.994 6.155 -21.192 1.00 88.94 96 GLY A C 1
ATOM 756 O O . GLY A 1 96 ? -3.286 7.337 -21.013 1.00 88.94 96 GLY A O 1
ATOM 757 N N . HIS A 1 97 ? -3.890 5.171 -21.069 1.00 89.56 97 HIS A N 1
ATOM 758 C CA . HIS A 1 97 ? -5.327 5.401 -20.877 1.00 89.56 97 HIS A CA 1
ATOM 759 C C . HIS A 1 97 ? -5.897 4.756 -19.614 1.00 89.56 97 HIS A C 1
ATOM 761 O O . HIS A 1 97 ? -6.963 5.164 -19.159 1.00 89.56 97 HIS A O 1
ATOM 767 N N . VAL A 1 98 ? -5.204 3.777 -19.026 1.00 93.50 98 VAL A N 1
ATOM 768 C CA . VAL A 1 98 ? -5.719 3.015 -17.882 1.00 93.50 98 VAL A CA 1
ATOM 769 C C . VAL A 1 98 ? -4.838 3.240 -16.660 1.00 93.50 98 VAL A C 1
ATOM 771 O O . VAL A 1 98 ? -3.620 3.068 -16.724 1.00 93.50 98 VAL A O 1
ATOM 774 N N . ASN A 1 99 ? -5.448 3.586 -15.522 1.00 96.31 99 ASN A N 1
ATOM 775 C CA . ASN A 1 99 ? -4.770 3.526 -14.230 1.00 96.31 99 ASN A CA 1
ATOM 776 C C . ASN A 1 99 ? -4.820 2.093 -13.690 1.00 96.31 99 ASN A C 1
ATOM 778 O O . ASN A 1 99 ? -5.858 1.624 -13.232 1.00 96.31 99 ASN A O 1
ATOM 782 N N . LEU A 1 100 ? -3.686 1.402 -13.695 1.00 96.88 100 LEU A N 1
ATOM 783 C CA . LEU A 1 100 ? -3.572 0.046 -13.166 1.00 96.88 100 LEU A CA 1
ATOM 784 C C . LEU A 1 100 ? -3.792 0.003 -11.646 1.00 96.88 100 LEU A C 1
ATOM 786 O O . LEU A 1 100 ? -4.270 -1.002 -11.124 1.00 96.88 100 LEU A O 1
ATOM 790 N N . ALA A 1 101 ? -3.480 1.092 -10.938 1.00 96.06 101 ALA A N 1
ATOM 791 C CA . ALA A 1 101 ? -3.624 1.213 -9.489 1.00 96.06 101 ALA A CA 1
ATOM 792 C C . ALA A 1 101 ? -4.979 1.802 -9.056 1.00 96.06 101 ALA A C 1
ATOM 794 O O . ALA A 1 101 ? -5.089 2.307 -7.947 1.00 96.06 101 ALA A O 1
ATOM 795 N N . PHE A 1 102 ? -6.022 1.727 -9.893 1.00 92.81 102 PHE A N 1
ATOM 796 C CA . PHE A 1 102 ? -7.328 2.337 -9.599 1.00 92.81 102 PHE A CA 1
ATOM 797 C C . PHE A 1 102 ? -7.978 1.858 -8.288 1.00 92.81 102 PHE A C 1
ATOM 799 O O . PHE A 1 102 ? -8.762 2.590 -7.698 1.00 92.81 102 PHE A O 1
ATOM 806 N N . ARG A 1 103 ? -7.648 0.644 -7.820 1.00 90.75 103 ARG A N 1
ATOM 807 C CA . ARG A 1 103 ? -8.126 0.087 -6.538 1.00 90.75 103 ARG A CA 1
ATOM 808 C C . ARG A 1 103 ? -7.239 0.423 -5.346 1.00 90.75 103 ARG A C 1
ATOM 810 O O . ARG A 1 103 ? -7.593 0.080 -4.222 1.00 90.75 103 ARG A O 1
ATOM 817 N N . MET A 1 104 ? -6.064 0.997 -5.583 1.00 94.06 104 MET A N 1
ATOM 818 C CA . MET A 1 104 ? -5.077 1.205 -4.539 1.00 94.06 104 MET A CA 1
ATOM 819 C C . MET A 1 104 ? -5.463 2.406 -3.682 1.00 94.06 104 MET A C 1
ATOM 821 O O . MET A 1 104 ? -5.556 3.517 -4.198 1.00 94.06 104 MET A O 1
ATOM 825 N N . THR A 1 105 ? -5.673 2.186 -2.386 1.00 93.25 105 THR A N 1
ATOM 826 C CA . THR A 1 105 ? -6.042 3.265 -1.458 1.00 93.25 105 THR A CA 1
ATOM 827 C C . THR A 1 105 ? -4.805 3.942 -0.878 1.00 93.25 105 THR A C 1
ATOM 829 O O . THR A 1 105 ? -3.726 3.344 -0.773 1.00 93.25 105 THR A O 1
ATOM 832 N N . LYS A 1 106 ? -4.957 5.192 -0.429 1.00 93.69 106 LYS A N 1
ATOM 833 C CA . LYS A 1 106 ? -3.882 5.940 0.237 1.00 93.69 106 LYS A CA 1
ATOM 834 C C . LYS A 1 106 ? -3.363 5.216 1.475 1.00 93.69 106 LYS A C 1
ATOM 836 O O . LYS A 1 106 ? -2.154 5.136 1.662 1.00 93.69 106 LYS A O 1
ATOM 841 N N . SER A 1 107 ? -4.253 4.663 2.303 1.00 94.19 107 SER A N 1
ATOM 842 C CA . SER A 1 107 ? -3.847 3.950 3.520 1.00 94.19 107 SER A CA 1
ATOM 843 C C . SER A 1 107 ? -3.097 2.658 3.199 1.00 94.19 107 SER A C 1
ATOM 845 O O . SER A 1 107 ? -2.082 2.384 3.835 1.00 94.19 107 SER A O 1
ATOM 847 N N . ALA A 1 108 ? -3.518 1.912 2.172 1.00 95.31 108 ALA A N 1
ATOM 848 C CA . ALA A 1 108 ? -2.800 0.732 1.695 1.00 95.31 108 ALA A CA 1
ATOM 849 C C . ALA A 1 108 ? -1.423 1.071 1.135 1.00 95.31 108 ALA A C 1
ATOM 851 O O . ALA A 1 108 ? -0.460 0.332 1.346 1.00 95.31 108 ALA A O 1
ATOM 852 N N . PHE A 1 109 ? -1.323 2.186 0.412 1.00 97.00 109 PHE A N 1
ATOM 853 C CA . PHE A 1 109 ? -0.053 2.647 -0.117 1.00 97.00 109 PHE A CA 1
ATOM 854 C C . PHE A 1 109 ? 0.887 3.103 0.997 1.00 97.00 109 PHE A C 1
ATOM 856 O O . PHE A 1 109 ? 2.029 2.658 1.023 1.00 97.00 109 PHE A O 1
ATOM 863 N N . SER A 1 110 ? 0.417 3.891 1.966 1.00 95.56 110 SER A N 1
ATOM 864 C CA . SER A 1 110 ? 1.221 4.255 3.142 1.00 95.56 110 SER A CA 1
ATOM 865 C C . SER A 1 110 ? 1.684 3.023 3.922 1.00 95.56 110 SER A C 1
ATOM 867 O O . SER A 1 110 ? 2.847 2.942 4.310 1.00 95.56 110 SER A O 1
ATOM 869 N N . GLU A 1 111 ? 0.817 2.020 4.082 1.00 95.94 111 GLU A N 1
ATOM 870 C CA . GLU A 1 111 ? 1.191 0.739 4.682 1.00 95.94 111 GLU A CA 1
ATOM 871 C C . GLU A 1 111 ? 2.298 0.023 3.893 1.00 95.94 111 GLU A C 1
ATOM 873 O O . GLU A 1 111 ? 3.242 -0.510 4.482 1.00 95.94 111 GLU A O 1
ATOM 878 N N . LEU A 1 112 ? 2.204 0.021 2.562 1.00 97.38 112 LEU A N 1
ATOM 879 C CA . LEU A 1 112 ? 3.228 -0.542 1.689 1.00 97.38 112 LEU A CA 1
ATOM 880 C C . LEU A 1 112 ? 4.569 0.192 1.822 1.00 97.38 112 LEU A C 1
ATOM 882 O O . LEU A 1 112 ? 5.612 -0.463 1.829 1.00 97.38 112 LEU A O 1
ATOM 886 N N . GLN A 1 113 ? 4.558 1.523 1.921 1.00 97.50 113 GLN A N 1
ATOM 887 C CA . GLN A 1 113 ? 5.779 2.314 2.099 1.00 97.50 113 GLN A CA 1
ATOM 888 C C . GLN A 1 113 ? 6.460 1.989 3.433 1.00 97.50 113 GLN A C 1
ATOM 890 O O . GLN A 1 113 ? 7.665 1.726 3.453 1.00 97.50 113 GLN A O 1
ATOM 895 N N . ASP A 1 114 ? 5.683 1.926 4.516 1.00 95.75 114 ASP A N 1
ATOM 896 C CA . ASP A 1 114 ? 6.165 1.547 5.847 1.00 95.75 114 ASP A CA 1
ATOM 897 C C . ASP A 1 114 ? 6.751 0.128 5.849 1.00 95.75 114 ASP A C 1
ATOM 899 O O . ASP A 1 114 ? 7.861 -0.100 6.331 1.00 95.75 114 ASP A O 1
ATOM 903 N N . GLU A 1 115 ? 6.047 -0.827 5.242 1.00 96.06 115 GLU A N 1
ATOM 904 C CA . GLU A 1 115 ? 6.493 -2.218 5.143 1.00 96.06 115 GLU A CA 1
ATOM 905 C C . GLU A 1 115 ? 7.773 -2.363 4.307 1.00 96.06 115 GLU A C 1
ATOM 907 O O . GLU A 1 115 ? 8.676 -3.142 4.638 1.00 96.06 115 GLU A O 1
ATOM 912 N N . ALA A 1 116 ? 7.884 -1.589 3.226 1.00 97.31 116 ALA A N 1
ATOM 913 C CA . ALA A 1 116 ? 9.087 -1.534 2.412 1.00 97.31 116 ALA A CA 1
ATOM 914 C C . ALA A 1 116 ? 10.266 -0.927 3.194 1.00 97.31 116 ALA A C 1
ATOM 916 O O . ALA A 1 116 ? 11.374 -1.463 3.134 1.00 97.31 116 ALA A O 1
ATOM 917 N N . ALA A 1 117 ? 10.037 0.125 3.985 1.00 96.25 117 ALA A N 1
ATOM 918 C CA . ALA A 1 117 ? 11.060 0.713 4.850 1.00 96.25 117 ALA A CA 1
ATOM 919 C C . ALA A 1 117 ? 11.535 -0.275 5.934 1.00 96.25 117 ALA A C 1
ATOM 921 O O . ALA A 1 117 ? 12.742 -0.456 6.122 1.00 96.25 117 ALA A O 1
ATOM 922 N N . CYS A 1 118 ? 10.608 -0.987 6.584 1.00 93.56 118 CYS A N 1
ATOM 923 C CA . CYS A 1 118 ? 10.925 -2.067 7.523 1.00 93.56 118 CYS A CA 1
ATOM 924 C C . CYS A 1 118 ? 11.732 -3.187 6.853 1.00 93.56 118 CYS A C 1
ATOM 926 O O . CYS A 1 118 ? 12.708 -3.675 7.425 1.00 93.56 118 CYS A O 1
ATOM 928 N N . THR A 1 119 ? 11.374 -3.549 5.619 1.00 94.62 119 THR A N 1
ATOM 929 C CA . THR A 1 119 ? 12.096 -4.556 4.831 1.00 94.62 119 THR A CA 1
ATOM 930 C C . THR A 1 119 ? 13.541 -4.132 4.553 1.00 94.62 119 THR A C 1
ATOM 932 O O . THR A 1 119 ? 14.443 -4.952 4.704 1.00 94.62 119 THR A O 1
ATOM 935 N N . LEU A 1 120 ? 13.797 -2.866 4.197 1.00 94.00 120 LEU A N 1
ATOM 936 C CA . LEU A 1 120 ? 15.168 -2.361 3.995 1.00 94.00 120 LEU A CA 1
ATOM 937 C C . LEU A 1 120 ? 15.979 -2.402 5.286 1.00 94.00 120 LEU A C 1
ATOM 939 O O . LEU A 1 120 ? 17.099 -2.903 5.287 1.00 94.00 120 LEU A O 1
ATOM 943 N N . ASN A 1 121 ? 15.387 -1.943 6.390 1.00 92.75 121 ASN A N 1
ATOM 944 C CA . ASN A 1 121 ? 16.034 -1.973 7.699 1.00 92.75 121 ASN A CA 1
ATOM 945 C C . ASN A 1 121 ? 16.378 -3.408 8.129 1.00 92.75 121 ASN A C 1
ATOM 947 O O . ASN A 1 121 ? 17.448 -3.652 8.682 1.00 92.75 121 ASN A O 1
ATOM 951 N N . CYS A 1 122 ? 15.488 -4.365 7.846 1.00 91.62 122 CYS A N 1
ATOM 952 C CA . CYS A 1 122 ? 15.757 -5.783 8.047 1.00 91.62 122 CYS A CA 1
ATOM 953 C C . CYS A 1 122 ? 16.956 -6.221 7.199 1.00 91.62 122 CYS A C 1
ATOM 955 O O . CYS A 1 122 ? 17.939 -6.669 7.772 1.00 91.62 122 CYS A O 1
ATOM 957 N N . LEU A 1 123 ? 16.947 -5.988 5.880 1.00 90.19 123 LEU A N 1
ATOM 958 C CA . LEU A 1 123 ? 18.069 -6.335 4.992 1.00 90.19 123 LEU A CA 1
ATOM 959 C C . LEU A 1 123 ? 19.415 -5.724 5.419 1.00 90.19 123 LEU A C 1
ATOM 961 O O . LEU A 1 123 ? 20.454 -6.328 5.171 1.00 90.19 123 LEU A O 1
ATOM 965 N N . ASP A 1 124 ? 19.412 -4.533 6.018 1.00 88.19 124 ASP A N 1
ATOM 966 C CA . ASP A 1 124 ? 20.637 -3.847 6.447 1.00 88.19 124 ASP A CA 1
ATOM 967 C C . ASP A 1 124 ? 21.207 -4.405 7.753 1.00 88.19 124 ASP A C 1
ATOM 969 O O . ASP A 1 124 ? 22.425 -4.526 7.903 1.00 88.19 124 ASP A O 1
ATOM 973 N N . LYS A 1 125 ? 20.337 -4.782 8.695 1.00 86.06 125 LYS A N 1
ATOM 974 C CA . LYS A 1 125 ? 20.738 -5.415 9.963 1.00 86.06 125 LYS A CA 1
ATOM 975 C C . LYS A 1 125 ? 21.134 -6.875 9.765 1.00 86.06 125 LYS A C 1
ATOM 977 O O . LYS A 1 125 ? 22.063 -7.376 10.398 1.00 86.06 125 LYS A O 1
ATOM 982 N N . CYS A 1 126 ? 20.435 -7.541 8.862 1.00 73.81 126 CYS A N 1
ATOM 983 C CA . CYS A 1 126 ? 20.535 -8.956 8.581 1.00 73.81 126 CYS A CA 1
ATOM 984 C C . CYS A 1 126 ? 21.470 -9.209 7.395 1.00 73.81 126 CYS A C 1
ATOM 986 O O . CYS A 1 126 ? 20.991 -9.536 6.313 1.00 73.81 126 CYS A O 1
ATOM 988 N N . ARG A 1 127 ? 22.792 -9.056 7.594 1.00 70.62 127 ARG A N 1
ATOM 989 C CA . ARG A 1 127 ? 23.823 -9.223 6.539 1.00 70.62 127 ARG A CA 1
ATOM 990 C C . ARG A 1 127 ? 23.491 -10.365 5.562 1.00 70.62 127 ARG A C 1
ATOM 992 O O . ARG A 1 127 ? 23.166 -10.107 4.407 1.00 70.62 127 ARG A O 1
ATOM 999 N N . ASP A 1 128 ? 23.505 -11.603 6.066 1.00 66.75 128 ASP A N 1
ATOM 1000 C CA . ASP A 1 128 ? 23.153 -12.814 5.309 1.00 66.75 128 ASP A CA 1
ATOM 1001 C C . ASP A 1 128 ? 21.846 -13.478 5.790 1.00 66.75 128 ASP A C 1
ATOM 1003 O O . ASP A 1 128 ? 21.262 -14.290 5.071 1.00 66.75 128 ASP A O 1
ATOM 1007 N N . GLY A 1 129 ? 21.363 -13.120 6.986 1.00 66.31 129 GLY A N 1
ATOM 1008 C CA . GLY A 1 129 ? 20.234 -13.755 7.677 1.00 66.31 129 GLY A CA 1
ATOM 1009 C C . GLY A 1 129 ? 18.999 -12.866 7.738 1.00 66.31 129 GLY A C 1
ATOM 1010 O O . GLY A 1 129 ? 18.686 -12.352 8.800 1.00 66.31 129 GLY A O 1
ATOM 1011 N N . GLY A 1 130 ? 18.380 -12.599 6.587 1.00 79.88 130 GLY A N 1
ATOM 1012 C CA . GLY A 1 130 ? 17.096 -11.881 6.473 1.00 79.88 130 GLY A CA 1
ATOM 1013 C C . GLY A 1 130 ? 16.102 -12.595 5.553 1.00 79.88 130 GLY A C 1
ATOM 1014 O O . GLY A 1 130 ? 15.044 -12.071 5.211 1.00 79.88 130 GLY A O 1
ATOM 1015 N N . PHE A 1 131 ? 16.487 -13.761 5.029 1.00 82.75 131 PHE A N 1
ATOM 1016 C CA . PHE A 1 131 ? 15.687 -14.476 4.043 1.00 82.75 131 PHE A CA 1
ATOM 1017 C C . PHE A 1 131 ? 14.458 -15.119 4.688 1.00 82.75 131 PHE A C 1
ATOM 1019 O O . PHE A 1 131 ? 13.362 -15.034 4.130 1.00 82.75 131 PHE A O 1
ATOM 1026 N N . GLU A 1 132 ? 14.628 -15.739 5.854 1.00 85.31 132 GLU A N 1
ATOM 1027 C CA . GLU A 1 132 ? 13.525 -16.389 6.557 1.00 85.31 132 GLU A CA 1
ATOM 1028 C C . GLU A 1 132 ? 12.483 -15.354 6.982 1.00 85.31 132 GLU A C 1
ATOM 1030 O O . GLU A 1 132 ? 11.312 -15.469 6.621 1.00 85.31 132 GLU A O 1
ATOM 1035 N N . GLU A 1 133 ? 12.921 -14.265 7.606 1.00 88.06 133 GLU A N 1
ATOM 1036 C CA . GLU A 1 133 ? 12.077 -13.172 8.088 1.00 88.06 133 GLU A CA 1
ATOM 1037 C C . GLU A 1 133 ? 11.275 -12.511 6.961 1.00 88.06 133 GLU A C 1
ATOM 1039 O O . GLU A 1 133 ? 10.122 -12.119 7.146 1.00 88.06 133 GLU A O 1
ATOM 1044 N N . LEU A 1 134 ? 11.871 -12.372 5.773 1.00 91.75 134 LEU A N 1
ATOM 1045 C CA . LEU A 1 134 ? 11.235 -11.662 4.665 1.00 91.75 134 LEU A CA 1
ATOM 1046 C C . LEU A 1 134 ? 10.384 -12.554 3.762 1.00 91.75 134 LEU A C 1
ATOM 1048 O O . LEU A 1 134 ? 9.403 -12.057 3.196 1.00 91.75 134 LEU A O 1
ATOM 1052 N N . PHE A 1 135 ? 10.754 -13.824 3.588 1.00 91.94 135 PHE A N 1
ATOM 1053 C CA . PHE A 1 135 ? 10.151 -14.699 2.575 1.00 91.94 135 PHE A CA 1
ATOM 1054 C C . PHE A 1 135 ? 9.498 -15.965 3.139 1.00 91.94 135 PHE A C 1
ATOM 1056 O O . PHE A 1 135 ? 8.630 -16.527 2.463 1.00 91.94 135 PHE A O 1
ATOM 1063 N N . MET A 1 136 ? 9.860 -16.391 4.351 1.00 91.88 136 MET A N 1
ATOM 1064 C CA . MET A 1 136 ? 9.331 -17.606 4.987 1.00 91.88 136 MET A CA 1
ATOM 1065 C C . MET A 1 136 ? 8.361 -17.292 6.130 1.00 91.88 136 MET A C 1
ATOM 1067 O O . MET A 1 136 ? 7.413 -18.044 6.344 1.00 91.88 136 MET A O 1
ATOM 1071 N N . THR A 1 137 ? 8.543 -16.162 6.814 1.00 91.75 137 THR A N 1
ATOM 1072 C CA . THR A 1 137 ? 7.680 -15.736 7.919 1.00 91.75 137 THR A CA 1
ATOM 1073 C C . THR A 1 137 ? 6.457 -14.988 7.406 1.00 91.75 137 THR A C 1
ATOM 1075 O O . THR A 1 137 ? 6.564 -13.929 6.786 1.00 91.75 137 THR A O 1
ATOM 1078 N N . LYS A 1 138 ? 5.274 -15.533 7.695 1.00 93.50 138 LYS A N 1
ATOM 1079 C CA . LYS A 1 138 ? 3.997 -14.888 7.396 1.00 93.50 138 LYS A CA 1
ATOM 1080 C C . LYS A 1 138 ? 3.667 -13.846 8.464 1.00 93.50 138 LYS A C 1
ATOM 1082 O O . LYS A 1 138 ? 3.549 -14.179 9.638 1.00 93.50 138 LYS A O 1
ATOM 1087 N N . VAL A 1 139 ? 3.437 -12.616 8.027 1.00 92.50 139 VAL A N 1
ATOM 1088 C CA . VAL A 1 139 ? 2.840 -11.529 8.802 1.00 92.50 139 VAL A CA 1
ATOM 1089 C C . VAL A 1 139 ? 1.383 -11.410 8.363 1.00 92.50 139 VAL A C 1
ATOM 1091 O O . VAL A 1 139 ? 1.051 -10.888 7.289 1.00 92.50 139 VAL A O 1
ATOM 1094 N N . ASP A 1 140 ? 0.494 -11.995 9.158 1.00 90.31 140 ASP A N 1
ATOM 1095 C CA . ASP A 1 140 ? -0.934 -11.837 8.937 1.00 90.31 140 ASP A CA 1
ATOM 1096 C C . ASP A 1 140 ? -1.412 -10.449 9.394 1.00 90.31 140 ASP A C 1
ATOM 1098 O O . ASP A 1 140 ? -0.651 -9.646 9.931 1.00 90.31 140 ASP A O 1
ATOM 1102 N N . PHE A 1 141 ? -2.677 -10.134 9.117 1.00 89.19 141 PHE A N 1
ATOM 1103 C CA . PHE A 1 141 ? -3.231 -8.833 9.480 1.00 89.19 141 PHE A CA 1
ATOM 1104 C C . PHE A 1 141 ? -3.138 -8.593 10.995 1.00 89.19 141 PHE A C 1
ATOM 1106 O O . PHE A 1 141 ? -2.727 -7.521 11.410 1.00 89.19 141 PHE A O 1
ATOM 1113 N N . GLY A 1 142 ? -3.469 -9.595 11.817 1.00 89.19 142 GLY A N 1
ATOM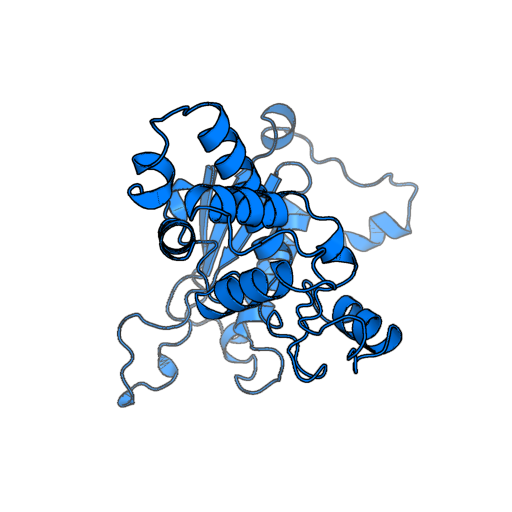 1114 C CA . GLY A 1 142 ? -3.489 -9.454 13.274 1.00 89.19 142 GLY A CA 1
ATOM 1115 C C . GLY A 1 142 ? -2.110 -9.222 13.889 1.00 89.19 142 GLY A C 1
ATOM 1116 O O . GLY A 1 142 ? -1.991 -8.422 14.807 1.00 89.19 142 GLY A O 1
ATOM 1117 N N . ALA A 1 143 ? -1.069 -9.869 13.362 1.00 91.75 143 ALA A N 1
ATOM 1118 C CA . ALA A 1 143 ? 0.296 -9.736 13.865 1.00 91.75 143 ALA A CA 1
ATOM 1119 C C . ALA A 1 143 ? 0.948 -8.381 13.544 1.00 91.75 143 ALA A C 1
ATOM 1121 O O . ALA A 1 143 ? 1.991 -8.061 14.112 1.00 91.75 143 ALA A O 1
ATOM 1122 N N . LYS A 1 144 ? 0.381 -7.603 12.613 1.00 91.38 144 LYS A N 1
ATOM 1123 C CA . LYS A 1 144 ? 0.960 -6.328 12.174 1.00 91.38 144 LYS A CA 1
ATOM 1124 C C . LYS A 1 144 ? 0.556 -5.132 13.039 1.00 91.38 144 LYS A C 1
ATOM 1126 O O . LYS A 1 144 ? 1.325 -4.179 13.134 1.00 91.38 144 LYS A O 1
ATOM 1131 N N . PHE A 1 145 ? -0.649 -5.145 13.598 1.00 93.75 145 PHE A N 1
ATOM 1132 C CA . PHE A 1 145 ? -1.225 -3.992 14.291 1.00 93.75 145 PHE A CA 1
ATOM 1133 C C . PHE A 1 145 ? -1.236 -4.204 15.804 1.00 93.75 145 PHE A C 1
ATOM 1135 O O . PHE A 1 145 ? -1.405 -5.325 16.274 1.00 93.75 145 PHE A O 1
ATOM 1142 N N . ASP A 1 146 ? -1.121 -3.113 16.562 1.00 94.06 146 ASP A N 1
ATOM 1143 C CA . ASP A 1 146 ? -1.154 -3.149 18.029 1.00 94.06 146 ASP A CA 1
ATOM 1144 C C . ASP A 1 146 ? -2.555 -3.482 18.560 1.00 94.06 146 ASP A C 1
ATOM 1146 O O . ASP A 1 146 ? -2.709 -4.128 19.595 1.00 94.06 146 ASP A O 1
ATOM 1150 N N . SER A 1 147 ? -3.591 -3.042 17.840 1.00 93.00 147 SER A N 1
ATOM 1151 C CA . SER A 1 147 ? -4.986 -3.343 18.149 1.00 93.00 147 SER A CA 1
ATOM 1152 C C . SER A 1 147 ? -5.756 -3.714 16.888 1.00 93.00 147 SER A C 1
ATOM 1154 O O . SER A 1 147 ? -5.558 -3.132 15.820 1.00 93.00 147 SER A O 1
ATOM 1156 N N . CYS A 1 148 ? -6.652 -4.691 17.015 1.00 94.06 148 CYS A N 1
ATOM 1157 C CA . CYS A 1 148 ? -7.511 -5.149 15.933 1.00 94.06 148 CYS A CA 1
ATOM 1158 C C . CYS A 1 148 ? -8.975 -5.144 16.373 1.00 94.06 148 CYS A C 1
ATOM 1160 O O . CYS A 1 148 ? -9.325 -5.762 17.379 1.00 94.06 148 CYS A O 1
ATOM 1162 N N . LEU A 1 149 ? -9.843 -4.512 15.583 1.00 93.75 149 LEU A N 1
ATOM 1163 C CA . LEU A 1 149 ? -11.289 -4.533 15.781 1.00 93.75 149 LEU A CA 1
ATOM 1164 C C . LEU A 1 149 ? -11.967 -5.337 14.672 1.00 93.75 149 LEU A C 1
ATOM 1166 O O . LEU A 1 149 ? -11.537 -5.345 13.518 1.00 93.75 149 LEU A O 1
ATOM 1170 N N . ARG A 1 150 ? -13.062 -6.008 15.027 1.00 92.69 150 ARG A N 1
ATOM 1171 C CA . ARG A 1 150 ? -13.962 -6.676 14.084 1.00 92.69 150 ARG A CA 1
ATOM 1172 C C . ARG A 1 150 ? -15.336 -6.042 14.204 1.00 92.69 150 ARG A C 1
ATOM 1174 O O . ARG A 1 150 ? -15.992 -6.192 15.230 1.00 92.69 150 ARG A O 1
ATOM 1181 N N . ILE A 1 151 ? -15.762 -5.348 13.159 1.00 90.00 151 ILE A N 1
ATOM 1182 C CA . ILE A 1 151 ? -17.056 -4.674 13.103 1.00 90.00 151 ILE A CA 1
ATOM 1183 C C . ILE A 1 151 ? -18.001 -5.562 12.297 1.00 90.00 151 ILE A C 1
ATOM 1185 O O . ILE A 1 151 ? -17.804 -5.789 11.103 1.00 90.00 151 ILE A O 1
ATOM 1189 N N . ASN A 1 152 ? -19.018 -6.104 12.963 1.00 86.69 152 ASN A N 1
ATOM 1190 C CA . ASN A 1 152 ? -20.034 -6.916 12.309 1.00 86.69 152 ASN A CA 1
ATOM 1191 C C . ASN A 1 152 ? -21.146 -6.010 11.768 1.00 86.69 152 ASN A C 1
ATOM 1193 O O . ASN A 1 152 ? -21.846 -5.358 12.539 1.00 86.69 152 ASN A O 1
ATOM 1197 N N . LEU A 1 153 ? -21.291 -5.977 10.444 1.00 78.25 153 LEU A N 1
ATOM 1198 C CA . LEU A 1 153 ? -22.295 -5.169 9.747 1.00 78.25 153 LEU A CA 1
ATOM 1199 C C . LEU A 1 153 ? -23.486 -6.002 9.243 1.00 78.25 153 LEU A C 1
ATOM 1201 O O . LEU A 1 153 ? -24.350 -5.476 8.538 1.00 78.25 153 LEU A O 1
ATOM 1205 N N . LYS A 1 154 ? -23.559 -7.293 9.600 1.00 77.19 154 LYS A N 1
ATOM 1206 C CA . LYS A 1 154 ? -24.631 -8.195 9.167 1.00 77.19 154 LYS A CA 1
ATOM 1207 C C . LYS A 1 154 ? -26.003 -7.650 9.577 1.00 77.19 154 LYS A C 1
ATOM 1209 O O . LYS A 1 154 ? -26.226 -7.308 10.734 1.00 77.19 154 LYS A O 1
ATOM 1214 N N . GLY A 1 155 ? -26.931 -7.602 8.621 1.00 70.25 155 GLY A N 1
ATOM 1215 C CA . GLY A 1 155 ? -28.302 -7.128 8.840 1.00 70.25 155 GLY A CA 1
ATOM 1216 C C . GLY A 1 155 ? -28.460 -5.604 8.897 1.00 70.25 155 GLY A C 1
ATOM 1217 O O . GLY A 1 155 ? -29.568 -5.124 9.126 1.00 70.25 155 GLY A O 1
ATOM 1218 N N . ASN A 1 156 ? -27.392 -4.828 8.674 1.00 73.62 156 ASN A N 1
ATOM 1219 C CA . ASN A 1 156 ? -27.497 -3.376 8.604 1.00 73.62 156 ASN A CA 1
ATOM 1220 C C . ASN A 1 156 ? -28.081 -2.948 7.248 1.00 73.62 156 ASN A C 1
ATOM 1222 O O . ASN A 1 156 ? -27.402 -2.973 6.223 1.00 73.62 156 ASN A O 1
ATOM 1226 N N . SER A 1 157 ? -29.343 -2.515 7.257 1.00 66.06 157 SER A N 1
ATOM 1227 C CA . SER A 1 157 ? -30.074 -2.133 6.045 1.00 66.06 157 SER A CA 1
ATOM 1228 C C . SER A 1 157 ? -29.431 -0.975 5.279 1.00 66.06 157 SER A C 1
ATOM 1230 O O . SER A 1 157 ? -29.534 -0.940 4.057 1.00 66.06 157 SER A O 1
ATOM 1232 N N . LYS A 1 158 ? -28.722 -0.058 5.957 1.00 65.81 158 LYS A N 1
ATOM 1233 C CA . LYS A 1 158 ? -27.990 1.044 5.303 1.00 65.81 158 LYS A CA 1
ATOM 1234 C C . LYS A 1 158 ? -26.799 0.535 4.495 1.00 65.81 158 LYS A C 1
ATOM 1236 O O . LYS A 1 158 ? -26.498 1.090 3.450 1.00 65.81 158 LYS A O 1
ATOM 1241 N N . VAL A 1 159 ? -26.157 -0.533 4.965 1.00 63.56 159 VAL A N 1
ATOM 1242 C CA . VAL A 1 159 ? -25.022 -1.185 4.298 1.00 63.56 159 VAL A CA 1
ATOM 1243 C C . VAL A 1 159 ? -25.494 -1.984 3.081 1.00 63.56 159 VAL A C 1
ATOM 1245 O O . VAL A 1 159 ? -24.875 -1.916 2.025 1.00 63.56 159 VAL A O 1
ATOM 1248 N N . THR A 1 160 ? -26.620 -2.691 3.199 1.00 59.19 160 THR A N 1
ATOM 1249 C CA . THR A 1 160 ? -27.201 -3.485 2.102 1.00 59.19 160 THR A CA 1
ATOM 1250 C C . THR A 1 160 ? -27.978 -2.654 1.076 1.00 59.19 160 THR A C 1
ATOM 1252 O O . THR A 1 160 ? -28.228 -3.138 -0.023 1.00 59.19 160 THR A O 1
ATOM 1255 N N . ALA A 1 161 ? -28.394 -1.429 1.426 1.00 60.16 161 ALA A N 1
ATOM 1256 C CA . ALA A 1 161 ? -29.107 -0.511 0.530 1.00 60.16 161 ALA A CA 1
ATOM 1257 C C . ALA A 1 161 ? -28.177 0.292 -0.395 1.00 60.16 161 ALA A C 1
ATOM 1259 O O . ALA A 1 161 ? -28.655 0.897 -1.354 1.00 60.16 161 ALA A O 1
ATOM 1260 N N . LEU A 1 162 ? -26.867 0.306 -0.128 1.00 59.66 162 LEU A N 1
ATOM 1261 C CA . LEU A 1 162 ? -25.884 0.870 -1.048 1.00 59.66 162 LEU A CA 1
ATOM 1262 C C . LEU A 1 162 ? -25.863 -0.002 -2.310 1.00 59.66 162 LEU A C 1
ATOM 1264 O O . LEU A 1 162 ? -25.510 -1.181 -2.257 1.00 59.66 162 LEU A O 1
ATOM 1268 N N . SER A 1 163 ? -26.294 0.559 -3.440 1.00 53.47 163 SER A N 1
ATOM 1269 C CA . SER A 1 163 ? -26.467 -0.172 -4.694 1.00 53.47 163 SER A CA 1
ATOM 1270 C C . SER A 1 163 ? -25.176 -0.871 -5.121 1.00 53.47 163 SER A C 1
ATOM 1272 O O . SER A 1 163 ? -24.152 -0.233 -5.348 1.00 53.47 163 SER A O 1
ATOM 1274 N N . PHE A 1 164 ? -25.246 -2.189 -5.313 1.00 51.84 164 PHE A N 1
ATOM 1275 C CA . PHE A 1 164 ? -24.132 -3.045 -5.748 1.00 51.84 164 PHE A CA 1
ATOM 1276 C C . PHE A 1 164 ? -23.646 -2.784 -7.193 1.00 51.84 164 PHE A C 1
ATOM 1278 O O . PHE A 1 164 ? -22.845 -3.550 -7.722 1.00 51.84 164 PHE A O 1
ATOM 1285 N N . CYS A 1 165 ? -24.130 -1.727 -7.851 1.00 48.31 165 CYS A N 1
ATOM 1286 C CA . CYS A 1 165 ? -23.878 -1.423 -9.264 1.00 48.31 165 CYS A CA 1
ATOM 1287 C C . CYS A 1 165 ? -23.637 0.074 -9.530 1.00 48.31 165 CYS A C 1
ATOM 1289 O O . CYS A 1 165 ? -23.905 0.547 -10.632 1.00 48.31 165 CYS A O 1
ATOM 1291 N N . SER A 1 166 ? -23.172 0.821 -8.530 1.00 52.28 166 SER A N 1
ATOM 1292 C CA . SER A 1 166 ? -22.568 2.136 -8.768 1.00 52.28 166 SER A CA 1
ATOM 1293 C C . SER A 1 166 ? -21.072 1.961 -9.036 1.00 52.28 166 SER A C 1
ATOM 1295 O O . SER A 1 166 ? -20.474 1.008 -8.537 1.00 52.28 166 SER A O 1
ATOM 1297 N N . ASP A 1 167 ? -20.460 2.880 -9.789 1.00 52.16 167 ASP A N 1
ATOM 1298 C CA . ASP A 1 167 ? -19.002 2.890 -10.013 1.00 52.16 167 ASP A CA 1
ATOM 1299 C C . ASP A 1 167 ? -18.213 2.920 -8.685 1.00 52.16 167 ASP A C 1
ATOM 1301 O O . ASP A 1 167 ? -17.100 2.400 -8.605 1.00 52.16 167 ASP A O 1
ATOM 1305 N N . ASP A 1 168 ? -18.827 3.455 -7.622 1.00 57.19 168 ASP A N 1
ATOM 1306 C CA . ASP A 1 168 ? -18.395 3.279 -6.238 1.00 57.19 168 ASP A CA 1
ATOM 1307 C C . ASP A 1 168 ? -18.955 1.971 -5.661 1.00 57.19 168 ASP A C 1
ATOM 1309 O O . ASP A 1 168 ? -20.112 1.878 -5.240 1.00 57.19 168 ASP A O 1
ATOM 1313 N N . GLU A 1 169 ? -18.102 0.947 -5.619 1.00 66.94 169 GLU A N 1
ATOM 1314 C CA . GLU A 1 169 ? -18.365 -0.310 -4.922 1.00 66.94 169 GLU A CA 1
ATOM 1315 C C . GLU A 1 169 ? -18.775 -0.013 -3.456 1.00 66.94 169 GLU A C 1
ATOM 1317 O O . GLU A 1 169 ? -17.976 0.485 -2.666 1.00 66.94 169 GLU A O 1
ATOM 1322 N N . SER A 1 170 ? -20.018 -0.324 -3.069 1.00 69.12 170 SER A N 1
ATOM 1323 C CA . SER A 1 170 ? -20.625 0.035 -1.767 1.00 69.12 170 SER A CA 1
ATOM 1324 C C . SER A 1 170 ? -19.766 -0.270 -0.535 1.00 69.12 170 SER A C 1
ATOM 1326 O O . SER A 1 170 ? -19.733 0.478 0.443 1.00 69.12 170 SER A O 1
ATOM 1328 N N . TRP A 1 171 ? -19.031 -1.374 -0.587 1.00 75.88 171 TRP A N 1
ATOM 1329 C CA . TRP A 1 171 ? -18.142 -1.814 0.475 1.00 75.88 171 TRP A CA 1
ATOM 1330 C C . TRP A 1 171 ? -16.876 -0.952 0.606 1.00 75.88 171 TRP A C 1
ATOM 1332 O O . TRP A 1 171 ? -16.365 -0.810 1.715 1.00 75.88 171 TRP A O 1
ATOM 1342 N N . ARG A 1 172 ? -16.416 -0.310 -0.476 1.00 79.81 172 ARG A N 1
ATOM 1343 C CA . ARG A 1 172 ? -15.304 0.659 -0.468 1.00 79.81 172 ARG A CA 1
ATOM 1344 C C . ARG A 1 172 ? -15.660 1.945 0.234 1.00 79.81 172 ARG A C 1
ATOM 1346 O O . ARG A 1 172 ? -14.845 2.482 0.980 1.00 79.81 172 ARG A O 1
ATOM 1353 N N . VAL A 1 173 ? -16.878 2.421 -0.006 1.00 82.31 173 VAL A N 1
ATOM 1354 C CA . VAL A 1 173 ? -17.408 3.602 0.675 1.00 82.31 173 VAL A CA 1
ATOM 1355 C C . VAL A 1 173 ? -17.405 3.345 2.179 1.00 82.31 173 VAL A C 1
ATOM 1357 O O . VAL A 1 173 ? -16.859 4.141 2.928 1.00 82.31 173 VAL A O 1
ATOM 1360 N N . LEU A 1 174 ? -17.863 2.169 2.613 1.00 84.25 174 LEU A N 1
ATOM 1361 C CA . LEU A 1 174 ? -17.854 1.794 4.029 1.00 84.25 174 LEU A CA 1
ATOM 1362 C C . LEU A 1 174 ? -16.450 1.638 4.624 1.00 84.25 174 LEU A C 1
ATOM 1364 O O . LEU A 1 174 ? -16.217 2.104 5.738 1.00 84.25 174 LEU A O 1
ATOM 1368 N N . GLU A 1 175 ? -15.506 1.017 3.908 1.00 88.75 175 GLU A N 1
ATOM 1369 C CA . GLU A 1 175 ? -14.099 0.975 4.338 1.00 88.75 175 GLU A CA 1
ATOM 1370 C C . GLU A 1 175 ? -13.551 2.390 4.558 1.00 88.75 175 GLU A C 1
ATOM 1372 O O . GLU A 1 175 ? -12.938 2.668 5.592 1.00 88.75 175 GLU A O 1
ATOM 1377 N N . LYS A 1 176 ? -13.812 3.291 3.604 1.00 89.44 176 LYS A N 1
ATOM 1378 C CA . LYS A 1 176 ? -13.365 4.684 3.634 1.00 89.44 176 LYS A CA 1
ATOM 1379 C C . LYS A 1 176 ? -14.032 5.481 4.753 1.00 89.44 176 LYS A C 1
ATOM 1381 O O . LYS A 1 176 ? -13.329 6.198 5.459 1.00 89.44 176 LYS A O 1
ATOM 1386 N N . ASP A 1 177 ? -15.338 5.333 4.946 1.00 89.25 177 ASP A N 1
ATOM 1387 C CA . ASP A 1 177 ? -16.100 6.034 5.981 1.00 89.25 177 ASP A CA 1
ATOM 1388 C C . ASP A 1 177 ? -15.637 5.614 7.375 1.00 89.25 177 ASP A C 1
ATOM 1390 O O . ASP A 1 177 ? -15.340 6.464 8.215 1.00 89.25 177 ASP A O 1
ATOM 1394 N N . VAL A 1 178 ? -15.490 4.305 7.612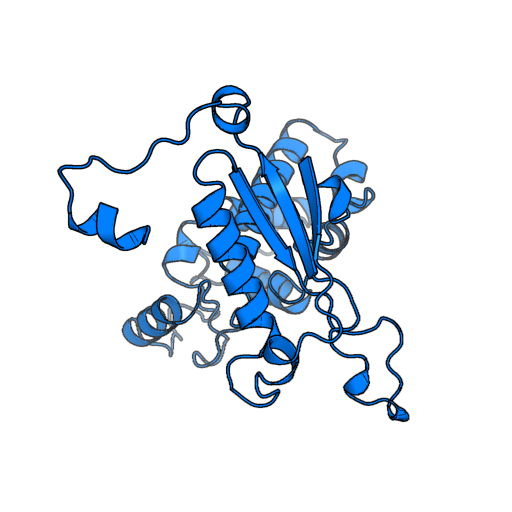 1.00 92.19 178 VAL A N 1
ATOM 1395 C CA . VAL A 1 178 ? -14.973 3.786 8.886 1.00 92.19 178 VAL A CA 1
ATOM 1396 C C . VAL A 1 178 ? -13.535 4.241 9.108 1.00 92.19 178 VAL A C 1
ATOM 1398 O O . VAL A 1 178 ? -13.191 4.658 10.213 1.00 92.19 178 VAL A O 1
ATOM 1401 N N . GLN A 1 179 ? -12.694 4.208 8.072 1.00 93.75 179 GLN A N 1
ATOM 1402 C CA . GLN A 1 179 ? -11.325 4.700 8.185 1.00 93.75 179 GLN A CA 1
ATOM 1403 C C . GLN A 1 179 ? -11.296 6.196 8.524 1.00 93.75 179 GLN A C 1
ATOM 1405 O O . GLN A 1 179 ? -10.556 6.584 9.423 1.00 93.75 179 GLN A O 1
ATOM 1410 N N . SER A 1 180 ? -12.105 7.017 7.849 1.00 92.94 180 SER A N 1
ATOM 1411 C CA . SER A 1 180 ? -12.189 8.462 8.087 1.00 92.94 180 SER A CA 1
ATOM 1412 C C . SER A 1 180 ? -12.682 8.766 9.498 1.00 92.94 180 SER A C 1
ATOM 1414 O O . SER A 1 180 ? -12.072 9.572 10.194 1.00 92.94 180 SER A O 1
ATOM 1416 N N . LEU A 1 181 ? -13.734 8.078 9.951 1.00 94.25 181 LEU A N 1
ATOM 1417 C CA . LEU A 1 181 ? -14.284 8.237 11.296 1.00 94.25 181 LEU A CA 1
ATOM 1418 C C . LEU A 1 181 ? -13.242 7.899 12.369 1.00 94.25 181 LEU A C 1
ATOM 1420 O O . LEU A 1 181 ? -13.073 8.642 13.332 1.00 94.25 181 LEU A O 1
ATOM 1424 N N . LEU A 1 182 ? -12.513 6.794 12.197 1.00 94.50 182 LEU A N 1
ATOM 1425 C CA . LEU A 1 182 ? -11.471 6.400 13.143 1.00 94.50 182 LEU A CA 1
ATOM 1426 C C . LEU A 1 182 ? -10.264 7.341 13.096 1.00 94.50 182 LEU A C 1
ATOM 1428 O O . LEU A 1 182 ? -9.691 7.630 14.139 1.00 94.50 182 LEU A O 1
ATOM 1432 N N . GLN A 1 183 ? -9.887 7.844 11.919 1.00 92.56 183 GLN A N 1
ATOM 1433 C CA . GLN A 1 183 ? -8.827 8.848 11.788 1.00 92.56 183 GLN A CA 1
ATOM 1434 C C . GLN A 1 183 ? -9.207 10.164 12.476 1.00 92.56 183 GLN A C 1
ATOM 1436 O O . GLN A 1 183 ? -8.372 10.752 13.158 1.00 92.56 183 GLN A O 1
ATOM 144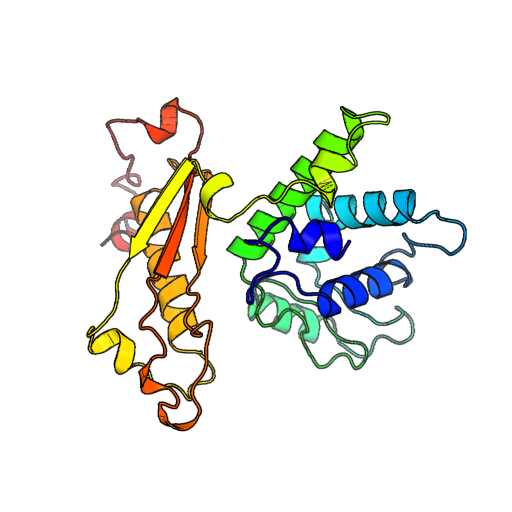1 N N . GLN A 1 184 ? -10.462 10.597 12.341 1.00 90.81 184 GLN A N 1
ATOM 1442 C CA . GLN A 1 184 ? -10.986 11.784 13.020 1.00 90.81 184 GLN A CA 1
ATOM 1443 C C . GLN A 1 184 ? -11.081 11.585 14.535 1.00 90.81 184 GLN A C 1
ATOM 1445 O O . GLN A 1 184 ? -10.724 12.487 15.279 1.00 90.81 184 GLN A O 1
ATOM 1450 N N . GLY A 1 185 ? -11.526 10.413 14.997 1.00 89.94 185 GLY A N 1
ATOM 1451 C CA . GLY A 1 185 ? -11.713 10.143 16.425 1.00 89.94 185 GLY A CA 1
ATOM 1452 C C . GLY A 1 185 ? -10.439 9.761 17.184 1.00 89.94 185 GLY A C 1
ATOM 1453 O O . GLY A 1 185 ? -10.387 9.927 18.397 1.00 89.94 185 GLY A O 1
ATOM 1454 N N . LEU A 1 186 ? -9.423 9.216 16.506 1.00 90.38 186 LEU A N 1
ATOM 1455 C CA . LEU A 1 186 ? -8.164 8.799 17.138 1.00 90.38 186 LEU A CA 1
ATOM 1456 C C . LEU A 1 186 ? -6.999 9.756 16.868 1.00 90.38 186 LEU A C 1
ATOM 1458 O O . LEU A 1 186 ? -5.961 9.613 17.510 1.00 90.38 186 LEU A O 1
ATOM 1462 N N . THR A 1 187 ? -7.156 10.693 15.931 1.00 88.19 187 THR A N 1
ATOM 1463 C CA . THR A 1 187 ? -6.232 11.807 15.678 1.00 88.19 187 THR A CA 1
ATOM 1464 C C . THR A 1 187 ? -4.753 11.383 15.701 1.00 88.19 187 THR A C 1
ATOM 1466 O O . THR A 1 187 ? -4.339 10.499 14.946 1.00 88.19 187 THR A O 1
ATOM 1469 N N . ASP A 1 188 ? -3.935 11.992 16.562 1.00 88.19 188 ASP A N 1
ATOM 1470 C CA . ASP A 1 188 ? -2.496 11.756 16.656 1.00 88.19 188 ASP A CA 1
ATOM 1471 C C . ASP A 1 188 ? -2.114 10.583 17.575 1.00 88.19 188 ASP A C 1
ATOM 1473 O O . ASP A 1 188 ? -0.926 10.248 17.683 1.00 88.19 188 ASP A O 1
ATOM 1477 N N . ARG A 1 189 ? -3.105 9.897 18.166 1.00 90.00 189 ARG A N 1
ATOM 1478 C CA . ARG A 1 189 ? -2.920 8.658 18.947 1.00 90.00 189 ARG A CA 1
ATOM 1479 C C . ARG A 1 189 ? -2.548 7.470 18.070 1.00 90.00 189 ARG A C 1
ATOM 1481 O O . ARG A 1 189 ? -2.054 6.463 18.573 1.00 90.00 189 ARG A O 1
ATOM 1488 N N . THR A 1 190 ? -2.791 7.561 16.766 1.00 92.31 190 THR A N 1
ATOM 1489 C CA . THR A 1 190 ? -2.510 6.472 15.828 1.00 92.31 190 THR A CA 1
ATOM 1490 C C . THR A 1 190 ? -1.498 6.890 14.783 1.00 92.31 190 THR A C 1
ATOM 1492 O O . THR A 1 190 ? -1.577 7.971 14.205 1.00 92.31 190 THR A O 1
ATOM 1495 N N . LYS A 1 191 ? -0.549 5.994 14.514 1.00 92.56 191 LYS A N 1
ATOM 1496 C CA . LYS A 1 191 ? 0.378 6.125 13.395 1.00 92.56 191 LYS A CA 1
ATOM 1497 C C . LYS A 1 191 ? -0.302 5.706 12.093 1.00 92.56 191 LYS A C 1
ATOM 1499 O O . LYS A 1 191 ? -0.065 6.301 11.044 1.00 92.56 191 LYS A O 1
ATOM 1504 N N . MET A 1 192 ? -1.104 4.643 12.143 1.00 93.69 192 MET A N 1
ATOM 1505 C CA . MET A 1 192 ? -1.752 4.075 10.965 1.00 93.69 192 MET A CA 1
ATOM 1506 C C . MET A 1 192 ? -3.038 3.356 11.342 1.00 93.69 192 MET A C 1
ATOM 1508 O O . MET A 1 192 ? -3.090 2.633 12.334 1.00 93.69 192 MET A O 1
ATOM 1512 N N . ILE A 1 193 ? -4.047 3.504 10.492 1.00 95.56 193 ILE A N 1
ATOM 1513 C CA . ILE A 1 193 ? -5.302 2.764 10.571 1.00 95.56 193 ILE A CA 1
ATOM 1514 C C . ILE A 1 193 ? -5.520 2.096 9.218 1.00 95.56 193 ILE A C 1
ATOM 1516 O O . ILE A 1 193 ? -5.397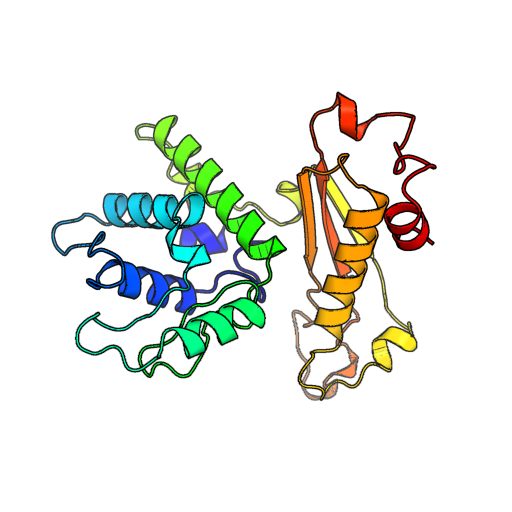 2.739 8.170 1.00 95.56 193 ILE A O 1
ATOM 1520 N N . ARG A 1 194 ? -5.835 0.803 9.240 1.00 94.62 194 ARG A N 1
ATOM 1521 C CA . ARG A 1 194 ? -6.187 0.027 8.051 1.00 94.62 194 ARG A CA 1
ATOM 1522 C C . ARG A 1 194 ? -7.534 -0.624 8.257 1.00 94.62 194 ARG A C 1
ATOM 1524 O O . ARG A 1 194 ? -7.747 -1.320 9.242 1.00 94.62 194 ARG A O 1
ATOM 1531 N N . VAL A 1 195 ? -8.431 -0.389 7.314 1.00 93.75 195 VAL A N 1
ATOM 1532 C CA . VAL A 1 195 ? -9.780 -0.939 7.310 1.00 93.75 195 VAL A CA 1
ATOM 1533 C C . VAL A 1 195 ? -9.897 -1.816 6.076 1.00 93.75 195 VAL A C 1
ATOM 1535 O O . VAL A 1 195 ? -9.639 -1.352 4.971 1.00 93.75 195 VAL A O 1
ATOM 1538 N N . LEU A 1 196 ? -10.216 -3.091 6.276 1.00 89.62 196 LEU A N 1
ATOM 1539 C CA . LEU A 1 196 ? -10.329 -4.076 5.208 1.00 89.62 196 LEU A CA 1
ATOM 1540 C C . LEU A 1 196 ? -11.596 -4.896 5.388 1.00 89.62 196 LEU A C 1
ATOM 1542 O O . LEU A 1 196 ? -11.785 -5.577 6.404 1.00 89.62 196 LEU A O 1
ATOM 1546 N N . TRP A 1 197 ? -12.422 -4.914 4.354 1.00 85.00 197 TRP A N 1
ATOM 1547 C CA . TRP A 1 197 ? -13.580 -5.771 4.262 1.00 85.00 197 TRP A CA 1
ATOM 1548 C C . TRP A 1 197 ? -13.295 -6.927 3.315 1.00 85.00 197 TRP A C 1
ATOM 1550 O O . TRP A 1 197 ? -13.286 -6.809 2.092 1.00 85.00 197 TRP A O 1
ATOM 1560 N N . ARG A 1 198 ? -13.068 -8.106 3.891 1.00 71.62 198 ARG A N 1
ATOM 1561 C CA . ARG A 1 198 ? -13.003 -9.355 3.123 1.00 71.62 198 ARG A CA 1
ATOM 1562 C C . ARG A 1 198 ? -14.423 -9.867 2.895 1.00 71.62 198 ARG A C 1
ATOM 1564 O O . ARG A 1 198 ? -14.839 -10.858 3.488 1.00 71.62 198 ARG A O 1
ATOM 1571 N N . SER A 1 199 ? -15.179 -9.114 2.104 1.00 61.66 199 SER A N 1
ATOM 1572 C CA . SER A 1 199 ? -16.607 -9.329 1.851 1.00 61.66 199 SER A CA 1
ATOM 1573 C C . SER A 1 199 ? -16.895 -10.552 0.980 1.00 61.66 199 SER A C 1
ATOM 1575 O O . SER A 1 199 ? -18.022 -11.042 0.998 1.00 61.66 199 SER A O 1
ATOM 1577 N N . THR A 1 200 ? -15.893 -11.080 0.268 1.00 61.38 200 THR A N 1
ATOM 1578 C CA . THR A 1 200 ? -16.021 -12.334 -0.474 1.00 61.38 200 THR A CA 1
ATOM 1579 C C . THR A 1 200 ? -15.857 -13.542 0.455 1.00 61.38 200 THR A C 1
ATOM 1581 O O . THR A 1 200 ? -14.817 -13.670 1.114 1.00 61.38 200 THR A O 1
ATOM 1584 N N . PRO A 1 201 ? -16.851 -14.447 0.519 1.00 63.56 201 PRO A N 1
ATOM 1585 C CA . PRO A 1 201 ? -16.715 -15.687 1.267 1.00 63.56 201 PRO A CA 1
ATOM 1586 C C . PRO A 1 201 ? -15.590 -16.549 0.678 1.00 63.56 201 PRO A C 1
ATOM 1588 O O . PRO A 1 201 ? -15.304 -16.502 -0.519 1.00 63.56 201 PRO A O 1
ATOM 1591 N N . SER A 1 202 ? -14.927 -17.325 1.539 1.00 65.06 202 SER A N 1
ATOM 1592 C CA . SER A 1 202 ? -13.862 -18.252 1.117 1.00 65.06 202 SER A CA 1
ATOM 1593 C C . SER A 1 202 ? -14.381 -19.377 0.217 1.00 65.06 202 SER A C 1
ATOM 1595 O O . SER A 1 202 ? -13.644 -19.876 -0.630 1.00 65.06 202 SER A O 1
ATOM 1597 N N . GLU A 1 203 ? -15.663 -19.705 0.352 1.00 71.88 203 GLU A N 1
ATOM 1598 C CA . GLU A 1 203 ? -16.396 -20.652 -0.473 1.00 71.88 203 GLU A CA 1
ATOM 1599 C C . GLU A 1 203 ? -17.576 -19.902 -1.091 1.00 71.88 203 GLU A C 1
ATOM 1601 O O . GLU A 1 203 ? -18.514 -19.506 -0.402 1.00 71.88 203 GLU A O 1
ATOM 1606 N N . TRP A 1 204 ? -17.490 -19.622 -2.391 1.00 69.62 204 TRP A N 1
ATOM 1607 C CA . TRP A 1 204 ? -18.572 -18.976 -3.124 1.00 69.62 204 TRP A CA 1
ATOM 1608 C C . TRP A 1 204 ? -19.500 -20.040 -3.700 1.00 69.62 204 TRP A C 1
ATOM 1610 O O . TRP A 1 204 ? -19.098 -20.806 -4.579 1.00 69.62 204 TRP A O 1
ATOM 1620 N N . ASN A 1 205 ? -20.753 -20.052 -3.259 1.00 78.06 205 ASN A N 1
ATOM 1621 C CA . ASN A 1 205 ? -21.799 -20.842 -3.887 1.00 78.06 205 ASN A CA 1
ATOM 1622 C C . ASN A 1 205 ? -22.565 -19.971 -4.888 1.00 78.06 205 ASN A C 1
ATOM 1624 O O . ASN A 1 205 ? -23.173 -18.967 -4.528 1.00 78.06 205 ASN A O 1
ATOM 1628 N N . ILE A 1 206 ? -22.557 -20.372 -6.161 1.00 81.44 206 ILE A N 1
ATOM 1629 C CA . ILE A 1 206 ? -23.263 -19.654 -7.233 1.00 81.44 206 ILE A CA 1
ATOM 1630 C C . ILE A 1 206 ? -24.767 -19.557 -6.939 1.00 81.44 206 ILE A C 1
ATOM 1632 O O . ILE A 1 206 ? -25.379 -18.551 -7.288 1.00 81.44 206 ILE A O 1
ATOM 1636 N N . MET A 1 207 ? -25.340 -20.565 -6.271 1.00 86.12 207 MET A N 1
ATOM 1637 C CA . MET A 1 207 ? -26.766 -20.605 -5.928 1.00 86.12 207 MET A CA 1
ATOM 1638 C C . MET A 1 207 ? -27.152 -19.554 -4.886 1.00 86.12 207 MET A C 1
ATOM 1640 O O . MET A 1 207 ? -28.258 -19.024 -4.946 1.00 86.12 207 MET A O 1
ATOM 1644 N N . ASP A 1 208 ? -26.231 -19.230 -3.980 1.00 75.69 208 ASP A N 1
ATOM 1645 C CA . ASP A 1 208 ? -26.422 -18.200 -2.955 1.00 75.69 208 ASP A CA 1
ATOM 1646 C C . ASP A 1 208 ? -26.126 -16.798 -3.533 1.00 75.69 208 ASP A C 1
ATOM 1648 O O . ASP A 1 208 ? -26.562 -15.768 -3.020 1.00 75.69 208 ASP A O 1
ATOM 1652 N N . GLY A 1 209 ? -25.431 -16.733 -4.674 1.00 73.00 209 GLY A N 1
ATOM 1653 C CA . GLY A 1 209 ? -25.111 -15.481 -5.348 1.00 73.00 209 GLY A CA 1
ATOM 1654 C C . GLY A 1 209 ? -24.401 -14.505 -4.405 1.00 73.00 209 GLY A C 1
ATOM 1655 O O . GLY A 1 209 ? -23.473 -14.872 -3.692 1.00 73.00 209 GLY A O 1
ATOM 1656 N N . PHE A 1 210 ? -24.843 -13.246 -4.390 1.00 71.00 210 PHE A N 1
ATOM 1657 C CA . PHE A 1 210 ? -24.307 -12.211 -3.498 1.00 71.00 210 PHE A CA 1
ATOM 1658 C C . PHE A 1 210 ? -24.987 -12.177 -2.116 1.00 71.00 210 PHE A C 1
ATOM 1660 O O . PHE A 1 210 ? -24.728 -11.245 -1.358 1.00 71.00 210 PHE A O 1
ATOM 1667 N N . SER A 1 211 ? -25.852 -13.139 -1.757 1.00 71.94 211 SER A N 1
ATOM 1668 C CA . SER A 1 211 ? -26.600 -13.086 -0.486 1.00 71.94 211 SER A CA 1
ATOM 1669 C C . SER A 1 211 ? -25.689 -13.124 0.741 1.00 71.94 211 SER A C 1
ATOM 1671 O O . SER A 1 211 ? -25.965 -12.469 1.743 1.00 71.94 211 SER A O 1
ATOM 1673 N N . GLU A 1 212 ? -24.579 -13.858 0.640 1.00 70.25 212 GLU A N 1
ATOM 1674 C CA . GLU A 1 212 ? -23.564 -13.964 1.690 1.00 70.25 212 GLU A CA 1
ATOM 1675 C C . GLU A 1 212 ? -22.505 -12.855 1.614 1.00 70.25 212 GLU A C 1
ATOM 1677 O O . GLU A 1 212 ? -21.610 -12.786 2.463 1.00 70.25 212 GLU A O 1
ATOM 1682 N N . PHE A 1 213 ? -22.585 -11.961 0.623 1.00 68.12 213 PHE A N 1
ATOM 1683 C CA . PHE A 1 213 ? -21.655 -10.846 0.508 1.00 68.12 213 PHE A CA 1
ATOM 1684 C C . PHE A 1 213 ? -21.873 -9.860 1.662 1.00 68.12 213 PHE A C 1
ATOM 1686 O O . PHE A 1 213 ? -22.974 -9.367 1.897 1.00 68.12 213 PHE A O 1
ATOM 1693 N N . GLY A 1 214 ? -20.805 -9.578 2.409 1.00 68.88 214 GLY A N 1
ATOM 1694 C CA . GLY A 1 214 ? -20.877 -8.731 3.605 1.00 68.88 214 GLY A CA 1
ATOM 1695 C C . GLY A 1 214 ? -21.307 -9.454 4.890 1.00 68.88 214 GLY A C 1
ATOM 1696 O O . GLY A 1 214 ? -21.481 -8.806 5.921 1.00 68.88 214 GLY A O 1
ATOM 1697 N N . SER A 1 215 ? -21.423 -10.786 4.865 1.00 73.12 215 SER A N 1
ATOM 1698 C CA . SER A 1 215 ? -21.565 -11.612 6.077 1.00 73.12 215 SER A CA 1
ATOM 1699 C C . SER A 1 215 ? -20.294 -11.614 6.941 1.00 73.12 215 SER A C 1
ATOM 1701 O O . SER A 1 215 ? -20.369 -11.717 8.168 1.00 73.12 215 SER A O 1
ATOM 1703 N N . SER A 1 216 ? -19.127 -11.463 6.307 1.00 80.69 216 SER A N 1
ATOM 1704 C CA . SER A 1 216 ? -17.834 -11.326 6.975 1.00 80.69 216 SER A CA 1
ATOM 1705 C C . SER A 1 216 ? -17.724 -9.993 7.718 1.00 80.69 216 SER A C 1
ATOM 1707 O O . SER A 1 216 ? -18.127 -8.958 7.178 1.00 80.69 216 SER A O 1
ATOM 1709 N N . PRO A 1 217 ? -17.107 -9.966 8.914 1.00 86.62 217 PRO A N 1
ATOM 1710 C CA . PRO A 1 217 ? -16.864 -8.717 9.618 1.00 86.62 217 PRO A CA 1
ATOM 1711 C C . PRO A 1 217 ? -15.867 -7.840 8.854 1.00 86.62 217 PRO A C 1
ATOM 1713 O O . PRO A 1 217 ? -14.900 -8.328 8.259 1.00 86.62 217 PRO A O 1
ATOM 1716 N N . LEU A 1 218 ? -16.080 -6.532 8.940 1.00 89.44 218 LEU A N 1
ATOM 1717 C CA . LEU A 1 218 ? -15.089 -5.529 8.584 1.00 89.44 218 LEU A CA 1
ATOM 1718 C C . LEU A 1 218 ? -13.953 -5.591 9.611 1.00 89.44 218 LEU A C 1
ATOM 1720 O O . LEU A 1 218 ? -14.204 -5.581 10.820 1.00 89.44 218 LEU A O 1
ATOM 1724 N N . ILE A 1 219 ? -12.711 -5.685 9.149 1.00 92.31 219 ILE A N 1
ATOM 1725 C CA . ILE A 1 219 ? -11.540 -5.781 10.021 1.00 92.31 219 ILE A CA 1
ATOM 1726 C C . ILE A 1 219 ? -10.842 -4.427 10.043 1.00 92.31 219 ILE A C 1
ATOM 1728 O O . ILE A 1 219 ? -10.559 -3.848 8.997 1.00 92.31 219 ILE A O 1
ATOM 1732 N N . VAL A 1 220 ? -10.539 -3.946 11.243 1.00 95.38 220 VAL A N 1
ATOM 1733 C CA . VAL A 1 220 ? -9.785 -2.717 11.473 1.00 95.38 220 VAL A CA 1
ATOM 1734 C C . VAL A 1 220 ? -8.499 -3.072 12.199 1.00 95.38 220 VAL A C 1
ATOM 1736 O O . VAL A 1 220 ? -8.537 -3.763 13.211 1.00 95.38 220 VAL A O 1
ATOM 1739 N N . GLY A 1 221 ? -7.372 -2.596 11.692 1.00 95.75 221 GLY A N 1
ATOM 1740 C CA . GLY A 1 221 ? -6.065 -2.667 12.325 1.00 95.75 221 GLY A CA 1
ATOM 1741 C C . GLY A 1 221 ? -5.605 -1.264 12.684 1.00 95.75 221 GLY A C 1
ATOM 1742 O O . GLY A 1 221 ? -5.667 -0.360 11.849 1.00 95.75 221 GLY A O 1
ATOM 1743 N N . VAL A 1 222 ? -5.165 -1.081 13.923 1.00 95.81 222 VAL A N 1
ATOM 1744 C CA . VAL A 1 222 ? -4.686 0.194 14.453 1.00 95.81 222 VAL A CA 1
ATOM 1745 C C . VAL A 1 222 ? -3.257 0.013 14.944 1.00 95.81 222 VAL A C 1
ATOM 1747 O O . VAL A 1 222 ? -2.995 -0.794 15.835 1.00 95.81 222 VAL A O 1
ATOM 1750 N N . MET A 1 223 ? -2.340 0.774 14.354 1.00 94.62 223 MET A N 1
ATOM 1751 C CA . MET A 1 223 ? -0.974 0.930 14.840 1.00 94.62 223 MET A CA 1
ATOM 1752 C C . MET A 1 223 ? -0.902 2.240 15.621 1.00 94.62 223 MET A C 1
ATOM 1754 O O . MET A 1 223 ? -1.201 3.314 15.082 1.00 94.62 223 MET A O 1
ATOM 1758 N N . LEU A 1 224 ? -0.543 2.143 16.893 1.00 93.25 224 LEU A N 1
ATOM 1759 C CA . LEU A 1 224 ? -0.485 3.267 17.812 1.00 93.25 224 LEU A CA 1
ATOM 1760 C C . LEU A 1 224 ? 0.702 4.179 17.486 1.00 93.25 224 LEU A C 1
ATOM 1762 O O . LEU A 1 224 ? 1.719 3.771 16.919 1.00 93.25 224 LEU A O 1
ATOM 1766 N N . SER A 1 225 ? 0.549 5.448 17.843 1.00 90.44 225 SER A N 1
ATOM 1767 C CA . SER A 1 225 ? 1.654 6.402 17.884 1.00 90.44 225 SER A CA 1
ATOM 1768 C C . SER A 1 225 ? 2.568 6.117 19.080 1.00 90.44 225 SER A C 1
ATOM 1770 O O . SER A 1 225 ? 2.388 5.156 19.833 1.00 90.44 225 SER A O 1
ATOM 1772 N N . LEU A 1 226 ? 3.556 6.991 19.289 1.00 85.25 226 LEU A N 1
ATOM 1773 C CA . LEU A 1 226 ? 4.364 7.000 20.508 1.00 85.25 226 LEU A CA 1
ATOM 1774 C C . LEU A 1 226 ? 3.475 7.004 21.762 1.00 85.25 226 LEU A C 1
ATOM 1776 O O . LEU A 1 226 ? 2.428 7.653 21.791 1.00 85.25 226 LEU A O 1
ATOM 1780 N N . LEU A 1 227 ? 3.935 6.303 22.803 1.00 80.38 227 LEU A N 1
ATOM 1781 C CA . LEU A 1 227 ? 3.184 6.029 24.032 1.00 80.38 227 LEU A CA 1
ATOM 1782 C C . LEU A 1 227 ? 2.541 7.284 24.649 1.00 80.38 227 LEU A C 1
ATOM 1784 O O . LEU A 1 227 ? 1.390 7.242 25.072 1.00 80.38 227 LEU A O 1
ATOM 1788 N N . GLU A 1 228 ? 3.265 8.403 24.642 1.00 80.38 228 GLU A N 1
ATOM 1789 C CA . GLU A 1 228 ? 2.836 9.689 25.208 1.00 80.38 228 GLU A CA 1
ATOM 1790 C C . GLU A 1 228 ? 1.550 10.232 24.572 1.00 80.38 228 GLU A C 1
ATOM 1792 O O . GLU A 1 228 ? 0.692 10.768 25.269 1.00 80.38 228 GLU A O 1
ATOM 1797 N N . LYS A 1 229 ? 1.402 10.066 23.253 1.00 81.44 229 LYS A N 1
ATOM 1798 C CA . LYS A 1 229 ? 0.217 10.513 22.512 1.00 81.44 229 LYS A CA 1
ATOM 1799 C C . LYS A 1 229 ? -0.917 9.510 22.649 1.00 81.44 229 LYS A C 1
ATOM 1801 O O . LYS A 1 229 ? -2.048 9.879 22.929 1.00 81.44 229 LYS A O 1
ATOM 1806 N N . SER A 1 230 ? -0.602 8.226 22.504 1.00 80.25 230 SER A N 1
ATOM 1807 C CA . SER A 1 230 ? -1.595 7.150 22.480 1.00 80.25 230 SER A CA 1
ATOM 1808 C C . SER A 1 230 ? -2.401 7.049 23.782 1.00 80.25 230 SER A C 1
ATOM 1810 O O . SER A 1 230 ? -3.612 6.820 23.742 1.00 80.25 230 SER A O 1
ATOM 1812 N N . TYR A 1 231 ? -1.746 7.270 24.928 1.00 82.69 231 TYR A N 1
ATOM 1813 C CA . TYR A 1 231 ? -2.341 7.157 26.267 1.00 82.69 231 TYR A CA 1
ATOM 1814 C C . TYR A 1 231 ? -2.668 8.508 26.920 1.00 82.69 231 TYR A C 1
ATOM 1816 O O . TYR A 1 231 ? -2.934 8.560 28.123 1.00 82.69 231 TYR A O 1
ATOM 1824 N N . SER A 1 232 ? -2.667 9.608 26.160 1.00 83.19 232 SER A N 1
ATOM 1825 C CA . SER A 1 232 ? -3.054 10.911 26.699 1.00 83.19 232 SER A CA 1
ATOM 1826 C C . SER A 1 232 ? -4.506 10.884 27.208 1.00 83.19 232 SER A C 1
ATOM 1828 O O . SER A 1 232 ? -5.415 10.335 26.574 1.00 83.19 232 SER A O 1
ATOM 1830 N N . LEU A 1 233 ? -4.738 11.486 28.379 1.00 82.44 233 LEU A N 1
ATOM 1831 C CA . LEU A 1 233 ? -6.083 11.619 28.957 1.00 82.44 233 LEU A CA 1
ATOM 1832 C C . LEU A 1 233 ? -6.892 12.750 28.311 1.00 82.44 233 LEU A C 1
ATOM 1834 O O . LEU A 1 233 ? -8.107 12.801 28.469 1.00 82.44 233 LEU A O 1
ATOM 1838 N N . VAL A 1 234 ? -6.215 13.659 27.609 1.00 82.00 234 VAL A N 1
ATOM 1839 C CA . VAL A 1 234 ? -6.804 14.850 26.997 1.00 82.00 234 VAL A CA 1
ATOM 1840 C C . VAL A 1 234 ? -6.699 14.720 25.485 1.00 82.00 234 VAL A C 1
ATOM 1842 O O . VAL A 1 234 ? -5.631 14.393 24.969 1.00 82.00 234 VAL A O 1
ATOM 1845 N N . ASP A 1 235 ? -7.804 14.977 24.793 1.00 79.44 235 ASP A N 1
ATOM 1846 C CA . ASP A 1 235 ? -7.822 15.164 23.346 1.00 79.44 235 ASP A CA 1
ATOM 1847 C C . ASP A 1 235 ? -7.810 16.665 23.042 1.00 79.44 235 ASP A C 1
ATOM 1849 O O . ASP A 1 235 ? -8.598 17.428 23.611 1.00 79.44 235 ASP A O 1
ATOM 1853 N N . ILE A 1 236 ? -6.856 17.106 22.224 1.00 78.25 236 ILE A N 1
ATOM 1854 C CA . ILE A 1 236 ? -6.635 18.529 21.959 1.00 78.25 236 ILE A CA 1
ATOM 1855 C C . ILE A 1 236 ? -7.431 18.904 20.713 1.00 78.25 236 ILE A C 1
ATOM 1857 O O . ILE A 1 236 ? -7.043 18.582 19.593 1.00 78.25 236 ILE A O 1
ATOM 1861 N N . GLY A 1 237 ? -8.543 19.605 20.926 1.00 75.31 237 GLY A N 1
ATOM 1862 C CA . GLY A 1 237 ? -9.319 20.214 19.850 1.00 75.31 237 GLY A CA 1
ATOM 1863 C C . GLY A 1 237 ? -8.629 21.441 19.233 1.00 75.31 237 GLY A C 1
ATOM 1864 O O . GLY A 1 237 ? -7.646 21.953 19.779 1.00 75.31 237 GLY A O 1
ATOM 1865 N N . PRO A 1 238 ? -9.145 21.941 18.100 1.00 75.94 238 PRO A N 1
ATOM 1866 C CA . PRO A 1 238 ? -8.646 23.151 17.462 1.00 75.94 238 PRO A CA 1
ATOM 1867 C C . PRO A 1 238 ? -8.820 24.363 18.377 1.00 75.94 238 PRO A C 1
ATOM 1869 O O . PRO A 1 238 ? -9.632 24.370 19.307 1.00 75.94 238 PRO A O 1
ATOM 1872 N N . ASN A 1 239 ? -8.051 25.415 18.099 1.00 76.50 239 ASN A N 1
ATOM 1873 C CA . ASN A 1 239 ? -8.149 26.657 18.853 1.00 76.50 239 ASN A CA 1
ATOM 1874 C C . ASN A 1 239 ? -9.584 27.221 18.727 1.00 76.50 239 ASN A C 1
ATOM 1876 O O . ASN A 1 239 ? -10.049 27.396 17.598 1.00 76.50 239 ASN A O 1
ATOM 1880 N N . PRO A 1 240 ? -10.279 27.542 19.838 1.00 74.69 240 PRO A N 1
ATOM 1881 C CA . PRO A 1 240 ? -11.651 28.062 19.814 1.00 74.69 240 PRO A CA 1
ATOM 1882 C C . PRO A 1 240 ? -11.829 29.354 18.999 1.00 74.69 240 PRO A C 1
ATOM 1884 O O . PRO A 1 240 ? -12.950 29.693 18.620 1.00 74.69 240 PRO A O 1
ATOM 1887 N N . GLU A 1 241 ? -10.748 30.079 18.707 1.00 76.44 241 GLU A N 1
ATOM 1888 C CA . GLU A 1 241 ? -10.777 31.276 17.860 1.00 76.44 241 GLU A CA 1
ATOM 1889 C C . GLU A 1 241 ? -10.814 30.958 16.353 1.00 76.44 241 GLU A C 1
ATOM 1891 O O . GLU A 1 241 ? -11.222 31.804 15.553 1.00 76.44 241 GLU A O 1
ATOM 1896 N N . ASN A 1 242 ? -10.451 29.734 15.950 1.00 75.62 242 ASN A N 1
ATOM 1897 C CA . ASN A 1 242 ? -10.456 29.303 14.554 1.00 75.62 242 ASN A CA 1
ATOM 1898 C C . ASN A 1 242 ? -11.813 28.695 14.164 1.00 75.62 242 ASN A C 1
ATOM 1900 O O . ASN A 1 242 ? -12.003 27.478 14.159 1.00 75.62 242 ASN A O 1
ATOM 1904 N N . ARG A 1 243 ? -12.777 29.567 13.845 1.00 67.44 243 ARG A N 1
ATOM 1905 C CA . ARG A 1 243 ? -14.177 29.188 13.567 1.00 67.44 243 ARG A CA 1
ATOM 1906 C C . ARG A 1 243 ? -14.331 28.115 12.483 1.00 67.44 243 ARG A C 1
ATOM 1908 O O . ARG A 1 243 ? -15.220 27.279 12.610 1.00 67.44 243 ARG A O 1
ATOM 1915 N N . ASP A 1 244 ? -13.474 28.115 11.465 1.00 67.94 244 ASP A N 1
ATOM 1916 C CA . ASP A 1 244 ? -13.570 27.177 10.341 1.00 67.94 244 ASP A CA 1
ATOM 1917 C C . ASP A 1 244 ? -13.153 25.749 10.741 1.00 67.94 244 ASP A C 1
ATOM 1919 O O . ASP A 1 244 ? -13.789 24.777 10.332 1.00 67.94 244 ASP A O 1
ATOM 1923 N N . GLU A 1 245 ? -12.142 25.605 11.606 1.00 61.00 245 GLU A N 1
ATOM 1924 C CA . GLU A 1 245 ? -11.736 24.298 12.149 1.00 61.00 245 GLU A CA 1
ATOM 1925 C C . GLU A 1 245 ? -12.741 23.771 13.181 1.00 61.00 245 GLU A C 1
ATOM 1927 O O . GLU A 1 245 ? -13.017 22.572 13.208 1.00 61.00 245 GLU A O 1
ATOM 1932 N N . VAL A 1 246 ? -13.349 24.654 13.981 1.00 58.16 246 VAL A N 1
ATOM 1933 C CA . VAL A 1 246 ? -14.368 24.278 14.978 1.00 58.16 246 VAL A CA 1
ATOM 1934 C C . VAL A 1 246 ? -15.631 23.714 14.314 1.00 58.16 246 VAL A C 1
ATOM 1936 O O . VAL A 1 246 ? -16.208 22.753 14.819 1.00 58.16 246 VAL A O 1
ATOM 1939 N N . ILE A 1 247 ? -16.044 24.259 13.163 1.00 59.16 247 ILE A N 1
ATOM 1940 C CA . ILE A 1 247 ? -17.205 23.758 12.404 1.00 59.16 247 ILE A CA 1
ATOM 1941 C C . ILE A 1 247 ? -16.920 22.386 11.775 1.00 59.16 247 ILE A C 1
ATOM 1943 O O . ILE A 1 247 ? -17.838 21.589 11.635 1.00 59.16 247 ILE A O 1
ATOM 1947 N N . SER A 1 248 ? -15.664 22.079 11.434 1.00 56.62 248 SER A N 1
ATOM 1948 C CA . SER A 1 248 ? -15.293 20.811 10.783 1.00 56.62 248 SER A CA 1
ATOM 1949 C C . SER A 1 248 ? -15.370 19.566 11.683 1.00 56.62 248 SER A C 1
ATOM 1951 O O . SER A 1 248 ? -15.228 18.448 11.188 1.00 56.62 248 SER A O 1
ATOM 1953 N N . ILE A 1 249 ? -15.578 19.762 12.991 1.00 53.41 249 ILE A N 1
ATOM 1954 C CA . ILE A 1 249 ? -15.649 18.708 14.019 1.00 53.41 249 ILE A CA 1
ATOM 1955 C C . ILE A 1 249 ? -17.101 18.429 14.462 1.00 53.41 249 ILE A C 1
ATOM 1957 O O . ILE A 1 249 ? -17.351 17.420 15.120 1.00 53.41 249 ILE A O 1
ATOM 1961 N N . LEU A 1 250 ? -18.054 19.302 14.101 1.00 40.69 250 LEU A N 1
ATOM 1962 C CA . LEU A 1 250 ? -19.494 19.156 14.369 1.00 40.69 250 LEU A CA 1
ATOM 1963 C C . LEU A 1 250 ? -20.206 18.399 13.241 1.00 40.69 250 LEU A C 1
ATOM 1965 O O . LEU A 1 250 ? -21.109 17.600 13.578 1.00 40.69 250 LEU A O 1
#

Radius of gyration: 20.46 Å; chains: 1; bounding box: 54×52×56 Å

Sequence (250 aa):
MQVWARQRTSIYSHDCLNGYLISAILVFLTLDSGGSIINRSMTTRQIFRVAINFFATSKMWSKGLVIQPMKKRTISKEGIAHLLKTFDVAICDVSGHVNLAFRMTKSAFSELQDEAACTLNCLDKCRDGGFEELFMTKVDFGAKFDSCLRINLKGNSKVTALSFCSDDESWRVLEKDVQSLLQQGLTDRTKMIRVLWRSTPSEWNIMDGFSEFGSSPLIVGVMLSLLEKSYSLVDIGPNPENRDEVISIL

Foldseek 3Di:
DQLLQVLEVLQCDQQHDHPVVLVLVLLLCCAVQVVNVDDDVDDPVSSVLSSLVCLQDNPCFLQAGENEHPVGAPADSVNSVVQVVQAVTAHADHVRPDGPNRSHHVQSSVVSNVSSVVLNVLCVVQVPPSCCVRRVHRDYLVNPFPDKDWAQCPPPVVLVVQDCPDPPRSVNVVQVVVLVVCCLVCPQQFPGKGKDDPQDDPDDDVVCPSVSRRRGTIMMGTHGDPPCSNPDPDDDADDPVPVVSVVVSD